Protein AF-A0A962WAM3-F1 (afdb_monomer)

Structure (mmCIF, N/CA/C/O backbone):
data_AF-A0A962WAM3-F1
#
_entry.id   AF-A0A962WAM3-F1
#
loop_
_atom_site.group_PDB
_atom_site.id
_atom_site.type_symbol
_atom_site.label_atom_id
_atom_site.label_alt_id
_atom_site.label_comp_id
_atom_site.label_asym_id
_atom_site.label_entity_id
_atom_site.label_seq_id
_atom_site.pdbx_PDB_ins_code
_atom_site.Cartn_x
_atom_site.Cartn_y
_atom_site.Cartn_z
_atom_site.occupancy
_atom_site.B_iso_or_equiv
_atom_site.auth_seq_id
_atom_site.auth_comp_id
_atom_site.auth_asym_id
_atom_site.auth_atom_id
_atom_site.pdbx_PDB_model_num
ATOM 1 N N . PHE A 1 1 ? 1.724 13.021 -13.521 1.00 67.00 1 PHE A N 1
ATOM 2 C CA . PHE A 1 1 ? 0.296 13.198 -13.187 1.00 67.00 1 PHE A CA 1
ATOM 3 C C . PHE A 1 1 ? -0.233 12.104 -12.261 1.00 67.00 1 PHE A C 1
ATOM 5 O O . PHE A 1 1 ? -0.722 12.471 -11.207 1.00 67.00 1 PHE A O 1
ATOM 12 N N . GLY A 1 2 ? -0.059 10.804 -12.550 1.00 81.12 2 GLY A N 1
ATOM 13 C CA . GLY A 1 2 ? -0.557 9.727 -11.665 1.00 81.12 2 GLY A CA 1
ATOM 14 C C . GLY A 1 2 ? -0.013 9.726 -10.223 1.00 81.12 2 GLY A C 1
ATOM 15 O O . GLY A 1 2 ? -0.774 9.581 -9.283 1.00 81.12 2 GLY A O 1
ATOM 16 N N . PHE A 1 3 ? 1.282 9.973 -10.004 1.00 86.56 3 PHE A N 1
ATOM 17 C CA . PHE A 1 3 ? 1.825 10.041 -8.632 1.00 86.56 3 PHE A CA 1
ATOM 18 C C . PHE A 1 3 ? 1.368 11.280 -7.849 1.00 86.56 3 PHE A C 1
ATOM 20 O O . PHE A 1 3 ? 1.252 11.241 -6.630 1.00 86.56 3 PHE A O 1
ATOM 27 N N . ILE A 1 4 ? 1.041 12.370 -8.549 1.00 87.50 4 ILE A N 1
ATOM 28 C CA . ILE A 1 4 ? 0.558 13.605 -7.922 1.00 87.50 4 ILE A CA 1
ATOM 29 C C . ILE A 1 4 ? -0.856 13.398 -7.364 1.00 87.50 4 ILE A C 1
ATOM 31 O O . ILE A 1 4 ? -1.176 13.938 -6.311 1.00 87.50 4 ILE A O 1
ATOM 35 N N . THR A 1 5 ? -1.694 12.572 -8.002 1.00 90.00 5 THR A N 1
ATOM 36 C CA . THR A 1 5 ? -3.039 12.289 -7.477 1.00 90.00 5 THR A CA 1
ATOM 37 C C . THR A 1 5 ? -3.008 11.479 -6.180 1.00 90.00 5 THR A C 1
ATOM 39 O O . THR A 1 5 ? -3.936 11.594 -5.389 1.00 90.00 5 THR A O 1
ATOM 42 N N . MET A 1 6 ? -1.938 10.720 -5.907 1.00 89.88 6 MET A N 1
ATOM 43 C CA . MET A 1 6 ? -1.764 10.023 -4.623 1.00 89.88 6 MET A CA 1
ATOM 44 C C . MET A 1 6 ? -1.571 10.991 -3.445 1.00 89.88 6 MET A C 1
ATOM 46 O O . MET A 1 6 ? -1.990 10.686 -2.335 1.00 89.88 6 MET A O 1
ATOM 50 N N . VAL A 1 7 ? -1.012 12.186 -3.678 1.00 87.81 7 VAL A N 1
ATOM 51 C CA . VAL A 1 7 ? -0.796 13.214 -2.636 1.00 87.81 7 VAL A CA 1
ATOM 52 C C . VAL A 1 7 ? -2.120 13.744 -2.063 1.00 87.81 7 VAL A C 1
ATOM 54 O O . VAL A 1 7 ? -2.166 14.166 -0.906 1.00 87.81 7 VAL A O 1
ATOM 57 N N . LEU A 1 8 ? -3.203 13.687 -2.848 1.00 88.81 8 LEU A N 1
ATOM 58 C CA . LEU A 1 8 ? -4.548 14.106 -2.435 1.00 88.81 8 LEU A CA 1
ATOM 59 C C . LEU A 1 8 ? -5.188 13.146 -1.419 1.00 88.81 8 LEU A C 1
ATOM 61 O O . LEU A 1 8 ? -6.140 13.528 -0.743 1.00 88.81 8 LEU A O 1
ATOM 65 N N . ILE A 1 9 ? -4.682 11.917 -1.299 1.00 90.44 9 ILE A N 1
ATOM 66 C CA . ILE A 1 9 ? -5.208 10.919 -0.366 1.00 90.44 9 ILE A CA 1
ATOM 67 C C . ILE A 1 9 ? -4.799 11.325 1.066 1.00 90.44 9 ILE A C 1
ATOM 69 O O . ILE A 1 9 ? -3.621 11.607 1.311 1.00 90.44 9 ILE A O 1
ATOM 73 N N . PRO A 1 10 ? -5.731 11.373 2.041 1.00 87.38 10 PRO A N 1
ATOM 74 C CA . PRO A 1 10 ? -5.457 11.815 3.411 1.00 87.38 10 PRO A CA 1
ATOM 75 C C . PRO A 1 10 ? -4.777 10.725 4.265 1.00 87.38 10 PRO A C 1
ATOM 77 O O . PRO A 1 10 ? -5.133 10.525 5.419 1.00 87.38 10 PRO A O 1
ATOM 80 N N . ILE A 1 11 ? -3.793 10.013 3.706 1.00 90.88 11 ILE A N 1
ATOM 81 C CA . ILE A 1 11 ? -2.991 8.998 4.403 1.00 90.88 11 ILE A CA 1
ATOM 82 C C . ILE A 1 11 ? -1.526 9.415 4.295 1.00 90.88 11 ILE A C 1
ATOM 84 O O . ILE A 1 11 ? -0.995 9.539 3.190 1.00 90.88 11 ILE A O 1
ATOM 88 N N . GLN A 1 12 ? -0.875 9.639 5.439 1.00 89.19 12 GLN A N 1
ATOM 89 C CA . GLN A 1 12 ? 0.460 10.244 5.498 1.00 89.19 12 GLN A CA 1
ATOM 90 C C . GLN A 1 12 ? 1.506 9.439 4.718 1.00 89.19 12 GLN A C 1
ATOM 92 O O . GLN A 1 12 ? 2.194 9.996 3.869 1.00 89.19 12 GLN A O 1
ATOM 97 N N . VAL A 1 13 ? 1.541 8.118 4.911 1.00 90.25 13 VAL A N 1
ATOM 98 C CA . VAL A 1 13 ? 2.484 7.229 4.213 1.00 90.25 13 VAL A CA 1
ATOM 99 C C . VAL A 1 13 ? 2.321 7.312 2.689 1.00 90.25 13 VAL A C 1
ATOM 101 O O . VAL A 1 13 ? 3.301 7.451 1.962 1.00 90.25 13 VAL A O 1
ATOM 104 N N . ILE A 1 14 ? 1.080 7.293 2.189 1.00 91.00 14 ILE A N 1
ATOM 105 C CA . ILE A 1 14 ? 0.794 7.367 0.746 1.00 91.00 14 ILE A CA 1
ATOM 106 C C . ILE A 1 14 ? 1.198 8.730 0.181 1.00 91.00 14 ILE A C 1
ATOM 108 O O . ILE A 1 14 ? 1.753 8.809 -0.918 1.00 91.00 14 ILE A O 1
ATOM 112 N N . ARG A 1 15 ? 0.953 9.804 0.934 1.00 89.81 15 ARG A N 1
ATOM 113 C CA . ARG A 1 15 ? 1.358 11.155 0.551 1.00 89.81 15 ARG A CA 1
ATOM 114 C C . ARG A 1 15 ? 2.876 11.259 0.422 1.00 89.81 15 ARG A C 1
ATOM 116 O O . ARG A 1 15 ? 3.352 11.743 -0.604 1.00 89.81 15 ARG A O 1
ATOM 123 N N . ASP A 1 16 ? 3.613 10.766 1.412 1.00 92.25 16 ASP A N 1
ATOM 124 C CA . ASP A 1 16 ? 5.078 10.818 1.434 1.00 92.25 16 ASP A CA 1
ATOM 125 C C . ASP A 1 16 ? 5.680 10.006 0.276 1.00 92.25 16 ASP A C 1
ATOM 127 O O . ASP A 1 16 ? 6.543 10.502 -0.458 1.00 92.25 16 ASP A O 1
ATOM 131 N N . MET A 1 17 ? 5.151 8.802 0.018 1.00 93.69 17 MET A N 1
ATOM 132 C CA . MET A 1 17 ? 5.527 8.000 -1.153 1.00 93.69 17 MET A CA 1
ATOM 133 C C . MET A 1 17 ? 5.192 8.710 -2.474 1.00 93.69 17 MET A C 1
ATOM 135 O O . MET A 1 17 ? 6.003 8.707 -3.404 1.00 93.69 17 MET A O 1
ATOM 139 N N . GLY A 1 18 ? 4.023 9.354 -2.563 1.00 91.69 18 GLY A N 1
ATOM 140 C CA . GLY A 1 18 ? 3.589 10.110 -3.739 1.00 91.69 18 GLY A CA 1
ATOM 141 C C . GLY A 1 18 ? 4.501 11.299 -4.056 1.00 91.69 18 GLY A C 1
ATOM 142 O O . GLY A 1 18 ? 4.833 11.533 -5.225 1.00 91.69 18 GLY A O 1
ATOM 143 N N . VAL A 1 19 ? 4.967 12.015 -3.027 1.00 92.56 19 VAL A N 1
ATOM 144 C CA . VAL A 1 19 ? 5.946 13.106 -3.167 1.00 92.56 19 VAL A CA 1
ATOM 145 C C . VAL A 1 19 ? 7.286 12.562 -3.660 1.00 92.56 19 VAL A C 1
ATOM 147 O O . VAL A 1 19 ? 7.797 13.046 -4.673 1.00 92.56 19 VAL A O 1
ATOM 150 N N . ALA A 1 20 ? 7.826 11.524 -3.014 1.00 93.88 20 ALA A N 1
ATOM 151 C CA . ALA A 1 20 ? 9.105 10.925 -3.399 1.00 93.88 20 ALA A CA 1
ATOM 152 C C . ALA A 1 20 ? 9.096 10.418 -4.854 1.00 93.88 20 ALA A C 1
ATOM 154 O O . ALA A 1 20 ? 10.001 10.729 -5.634 1.00 93.88 20 ALA A O 1
ATOM 155 N N . ALA A 1 21 ? 8.039 9.704 -5.253 1.00 93.44 21 ALA A N 1
ATOM 156 C CA . ALA A 1 21 ? 7.876 9.214 -6.619 1.00 93.44 21 ALA A CA 1
ATOM 157 C C . ALA A 1 21 ? 7.764 10.362 -7.637 1.00 93.44 21 ALA A C 1
ATOM 159 O O . ALA A 1 21 ? 8.380 10.311 -8.703 1.00 93.44 21 ALA A O 1
ATOM 160 N N . SER A 1 22 ? 7.023 11.425 -7.307 1.00 93.12 22 SER A N 1
ATOM 161 C CA . SER A 1 22 ? 6.868 12.592 -8.186 1.00 93.12 22 SER A CA 1
ATOM 162 C C . SER A 1 22 ? 8.192 13.327 -8.407 1.00 93.12 22 SER A C 1
ATOM 164 O O . SER A 1 22 ? 8.509 13.683 -9.545 1.00 93.12 22 SER A O 1
ATOM 166 N N . VAL A 1 23 ? 8.995 13.497 -7.351 1.00 94.44 23 VAL A N 1
ATOM 167 C CA . VAL A 1 23 ? 10.348 14.066 -7.451 1.00 94.44 23 VAL A CA 1
ATOM 168 C C . VAL A 1 23 ? 11.249 13.163 -8.293 1.00 94.44 23 VAL A C 1
ATOM 170 O O . VAL A 1 23 ? 11.914 13.653 -9.204 1.00 94.44 23 VAL A O 1
ATOM 173 N N . GLY A 1 24 ? 11.224 11.847 -8.063 1.00 93.94 24 GLY A N 1
ATOM 174 C CA . GLY A 1 24 ? 11.998 10.887 -8.853 1.00 93.94 24 GLY A CA 1
ATOM 175 C C . GLY A 1 24 ? 11.679 10.962 -10.349 1.00 93.94 24 GLY A C 1
ATOM 176 O O . GLY A 1 24 ? 12.587 11.039 -11.177 1.00 93.94 24 GLY A O 1
ATOM 177 N N . VAL A 1 25 ? 10.393 11.032 -10.708 1.00 93.69 25 V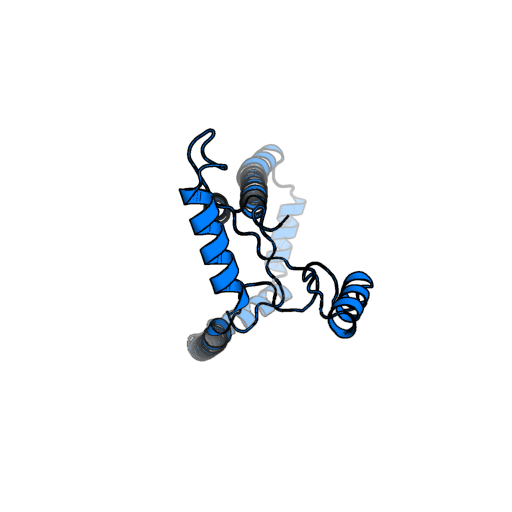AL A N 1
ATOM 178 C CA . VAL A 1 25 ? 9.966 11.204 -12.106 1.00 93.69 25 VAL A CA 1
ATOM 179 C C . VAL A 1 25 ? 10.432 12.547 -12.674 1.00 93.69 25 VAL A C 1
ATOM 181 O O . VAL A 1 25 ? 10.917 12.579 -13.803 1.00 93.69 25 VAL A O 1
ATOM 184 N N . ALA A 1 26 ? 10.341 13.644 -11.915 1.00 93.25 26 ALA A N 1
ATOM 185 C CA . ALA A 1 26 ? 10.834 14.949 -12.361 1.00 93.25 26 ALA A CA 1
ATOM 186 C C . ALA A 1 26 ? 12.347 14.927 -12.642 1.00 93.25 26 ALA A C 1
ATOM 188 O O . ALA A 1 26 ? 12.791 15.443 -13.669 1.00 93.25 26 ALA A O 1
ATOM 189 N N . VAL A 1 27 ? 13.125 14.264 -11.780 1.00 95.19 27 VAL A N 1
ATOM 190 C CA . VAL A 1 27 ? 14.568 14.067 -11.978 1.00 95.19 27 VAL A CA 1
ATOM 191 C C . VAL A 1 27 ? 14.837 13.228 -13.225 1.00 95.19 27 VAL A C 1
ATOM 193 O O . VAL A 1 27 ? 15.665 13.630 -14.034 1.00 95.19 27 VAL A O 1
ATOM 196 N N . ILE A 1 28 ? 14.124 12.115 -13.433 1.00 94.56 28 ILE A N 1
ATOM 197 C CA . ILE A 1 28 ? 14.279 11.268 -14.631 1.00 94.56 28 ILE A CA 1
ATOM 198 C C . ILE A 1 28 ? 13.946 12.043 -15.908 1.00 94.56 28 ILE A C 1
ATOM 200 O O . ILE A 1 28 ? 14.636 11.895 -16.915 1.00 94.56 28 ILE A O 1
ATOM 204 N N . ILE A 1 29 ? 12.902 12.873 -15.889 1.00 93.44 29 ILE A N 1
ATOM 205 C CA . ILE A 1 29 ? 12.560 13.726 -17.031 1.00 93.44 29 ILE A CA 1
ATOM 206 C C . ILE A 1 29 ? 13.705 14.704 -17.292 1.00 93.44 29 ILE A C 1
ATOM 208 O O . ILE A 1 29 ? 14.174 14.798 -18.422 1.00 93.44 29 ILE A O 1
ATOM 212 N N . LEU A 1 30 ? 14.211 15.388 -16.267 1.00 95.50 30 LEU A N 1
ATOM 213 C CA . LEU A 1 30 ? 15.315 16.329 -16.434 1.00 95.50 30 LEU A CA 1
ATOM 214 C C . LEU A 1 30 ? 16.582 15.638 -16.965 1.00 95.50 30 LEU A C 1
ATOM 216 O O . LEU A 1 30 ? 17.215 16.133 -17.898 1.00 95.50 30 LEU A O 1
ATOM 220 N N . THR A 1 31 ? 16.949 14.482 -16.415 1.00 95.56 31 THR A N 1
ATOM 221 C CA . THR A 1 31 ? 18.178 13.783 -16.804 1.00 95.56 31 THR A CA 1
ATOM 222 C C . THR A 1 31 ? 18.059 13.141 -18.183 1.00 95.56 31 THR A C 1
ATOM 224 O O . THR A 1 31 ? 18.941 13.320 -19.022 1.00 95.56 31 THR A O 1
ATOM 227 N N . ASN A 1 32 ? 16.964 12.441 -18.469 1.00 94.88 32 ASN A N 1
ATOM 228 C CA . ASN A 1 32 ? 16.848 11.702 -19.722 1.00 94.88 32 ASN A CA 1
ATOM 229 C C . ASN A 1 32 ? 16.351 12.558 -20.888 1.00 94.88 32 ASN A C 1
ATOM 231 O O . ASN A 1 32 ? 16.761 12.317 -22.022 1.00 94.88 32 ASN A O 1
ATOM 235 N N . LEU A 1 33 ? 15.480 13.540 -20.636 1.00 92.12 33 LEU A N 1
ATOM 236 C CA . LEU A 1 33 ? 14.907 14.375 -21.694 1.00 92.12 33 LEU A CA 1
ATOM 237 C C . LEU A 1 33 ? 15.749 15.620 -21.982 1.00 92.12 33 LEU A C 1
ATOM 239 O O . LEU A 1 33 ? 15.795 16.050 -23.129 1.00 92.12 33 LEU A O 1
ATOM 243 N N . VAL A 1 34 ? 16.406 16.204 -20.974 1.00 92.75 34 VAL A N 1
ATOM 244 C CA . VAL A 1 34 ? 17.168 17.454 -21.149 1.00 92.75 34 VAL A CA 1
ATOM 245 C C . VAL A 1 34 ? 18.666 17.191 -21.107 1.00 92.75 34 VAL A C 1
ATOM 247 O O . VAL A 1 34 ? 19.367 17.492 -22.073 1.00 92.75 34 VAL A O 1
ATOM 250 N N . LEU A 1 35 ? 19.168 16.596 -20.022 1.00 92.75 35 LEU A N 1
ATOM 251 C CA . LEU A 1 35 ? 20.608 16.432 -19.836 1.00 92.75 35 LEU A CA 1
ATOM 252 C C . LEU A 1 35 ? 21.213 15.500 -20.892 1.00 92.75 35 LEU A C 1
ATOM 254 O O . LEU A 1 35 ? 22.187 15.890 -21.524 1.00 92.75 35 LEU A O 1
ATOM 258 N N . LEU A 1 36 ? 20.639 14.314 -21.133 1.00 92.12 36 LEU A N 1
ATOM 259 C CA . LEU A 1 36 ? 21.173 13.362 -22.118 1.00 92.12 36 LEU A CA 1
ATOM 260 C C . LEU A 1 36 ? 21.269 13.953 -23.542 1.00 92.12 36 LEU A C 1
ATOM 262 O O . LEU A 1 36 ? 22.354 13.863 -24.123 1.00 92.12 36 LEU A O 1
ATOM 266 N N . PRO A 1 37 ? 20.226 14.582 -24.129 1.00 88.44 37 PRO A N 1
ATOM 267 C CA . PRO A 1 37 ? 20.334 15.175 -25.465 1.00 88.44 37 PRO A CA 1
ATOM 268 C C . PRO A 1 37 ? 21.322 16.337 -25.539 1.00 88.44 37 PRO A C 1
ATOM 270 O O . PRO A 1 37 ? 22.073 16.427 -26.510 1.00 88.44 37 PRO A O 1
ATOM 273 N N . VAL A 1 38 ? 21.372 17.190 -24.511 1.00 91.38 38 VAL A N 1
ATOM 274 C CA . VAL A 1 38 ? 22.343 18.292 -24.440 1.00 91.38 38 VAL A CA 1
ATOM 275 C C . VAL A 1 38 ? 23.763 17.735 -24.377 1.00 91.38 38 VAL A C 1
ATOM 277 O O . VAL A 1 38 ? 24.618 18.131 -25.165 1.00 91.38 38 VAL A O 1
ATOM 280 N N . LEU A 1 39 ? 24.011 16.752 -23.514 1.00 89.56 39 LEU A N 1
ATOM 281 C CA . LEU A 1 39 ? 25.316 16.106 -23.384 1.00 89.56 39 LEU A CA 1
ATOM 282 C C . LEU A 1 39 ? 25.745 15.443 -24.703 1.00 89.56 39 LEU A C 1
ATOM 284 O O . LEU A 1 39 ? 26.896 15.583 -25.119 1.00 89.56 39 LEU A O 1
ATOM 288 N N . MET A 1 40 ? 24.810 14.791 -25.406 1.00 87.62 40 MET A N 1
ATOM 289 C CA . MET A 1 40 ? 25.054 14.252 -26.749 1.00 87.62 40 MET A CA 1
ATOM 290 C C . MET A 1 40 ? 25.313 15.344 -27.796 1.00 87.62 40 MET A C 1
ATOM 292 O O . MET A 1 40 ? 26.104 15.114 -28.709 1.00 87.62 40 MET A O 1
ATOM 296 N N . SER A 1 41 ? 24.713 16.530 -27.659 1.00 88.44 41 SER A N 1
ATOM 297 C CA . SER A 1 41 ? 24.989 17.679 -28.530 1.00 88.44 41 SER A CA 1
ATOM 298 C C . SER A 1 41 ? 26.401 18.244 -28.339 1.00 88.44 41 SER A C 1
ATOM 300 O O . SER A 1 41 ? 26.980 18.727 -29.308 1.00 88.44 41 SER A O 1
ATOM 302 N N . TYR A 1 42 ? 26.963 18.187 -27.126 1.00 88.25 42 TYR A N 1
ATOM 303 C CA . TYR A 1 42 ? 28.317 18.688 -26.839 1.00 88.25 42 TYR A CA 1
ATOM 304 C C . TYR A 1 42 ? 29.419 17.667 -27.140 1.00 88.25 42 TYR A C 1
ATOM 306 O O . TYR A 1 42 ? 30.446 18.019 -27.713 1.00 88.25 42 TYR A O 1
ATOM 314 N N . ILE A 1 43 ? 29.225 16.404 -26.751 1.00 85.25 43 ILE A N 1
ATOM 315 C CA . ILE A 1 43 ? 30.234 15.344 -26.927 1.00 85.25 43 ILE A CA 1
ATOM 316 C C . ILE A 1 43 ? 30.215 14.800 -28.366 1.00 85.25 43 ILE A C 1
ATOM 318 O O . ILE A 1 43 ? 31.221 14.285 -28.859 1.00 85.25 43 ILE A O 1
ATOM 322 N N . GLY A 1 44 ? 29.085 14.944 -29.064 1.00 73.50 44 GLY A N 1
ATOM 323 C CA . GLY A 1 44 ? 28.882 14.400 -30.398 1.00 73.50 44 GLY A CA 1
ATOM 324 C C . GLY A 1 44 ? 28.800 12.869 -30.410 1.00 73.50 44 GLY A C 1
ATOM 325 O O . GLY A 1 44 ? 29.108 12.165 -29.446 1.00 73.50 44 GLY A O 1
ATOM 326 N N . LEU A 1 45 ? 28.359 12.316 -31.538 1.00 74.06 45 LEU A N 1
ATOM 327 C CA . LEU A 1 45 ? 28.278 10.868 -31.729 1.00 74.06 45 LEU A CA 1
ATOM 328 C C . LEU A 1 45 ? 29.640 10.324 -32.171 1.00 74.06 45 LEU A C 1
ATOM 330 O O . LEU A 1 45 ? 30.141 10.677 -33.238 1.00 74.06 45 LEU A O 1
ATOM 334 N N . SER A 1 46 ? 30.229 9.412 -31.390 1.00 76.31 46 SER A N 1
ATOM 335 C CA . SER A 1 46 ? 31.464 8.747 -31.821 1.00 76.31 46 SER A CA 1
ATOM 336 C C . SER A 1 46 ? 31.233 7.949 -33.115 1.00 76.31 46 SER A C 1
ATOM 338 O O . SER A 1 46 ? 30.224 7.253 -33.266 1.00 76.31 46 SER A O 1
ATOM 340 N N . GLN A 1 47 ? 32.204 7.973 -34.034 1.00 73.25 47 GLN A N 1
ATOM 341 C CA . GLN A 1 47 ? 32.168 7.192 -35.284 1.00 73.25 47 GLN A CA 1
ATOM 342 C C . GLN A 1 47 ? 31.944 5.689 -35.033 1.00 73.25 47 GLN A C 1
ATOM 344 O O . GLN A 1 47 ? 31.292 5.018 -35.831 1.00 73.25 47 GLN A O 1
ATOM 349 N N . ARG A 1 48 ? 32.414 5.171 -33.885 1.00 74.44 48 ARG A N 1
ATOM 350 C CA . ARG A 1 48 ? 32.193 3.787 -33.423 1.00 74.44 48 ARG A CA 1
ATOM 351 C C . ARG A 1 48 ? 30.727 3.506 -33.076 1.00 74.44 48 ARG A C 1
ATOM 353 O O . ARG A 1 48 ? 30.243 2.405 -33.320 1.00 74.44 48 ARG A O 1
ATOM 360 N N . ALA A 1 49 ? 30.007 4.479 -32.516 1.00 73.00 49 ALA A N 1
ATOM 361 C CA . ALA A 1 49 ? 28.578 4.347 -32.233 1.00 73.00 49 ALA A CA 1
ATOM 362 C C . ALA A 1 49 ? 27.754 4.338 -33.530 1.00 73.00 49 ALA A C 1
ATOM 364 O O . ALA A 1 49 ? 26.865 3.504 -33.687 1.00 73.00 49 ALA A O 1
ATOM 365 N N . VAL A 1 50 ? 28.108 5.197 -34.493 1.00 77.25 50 VAL A N 1
ATOM 366 C CA . VAL A 1 50 ? 27.452 5.265 -35.811 1.00 77.25 50 VAL A CA 1
ATOM 367 C C . VAL A 1 50 ? 27.692 3.992 -36.625 1.00 77.25 50 VAL A C 1
ATOM 369 O O . VAL A 1 50 ? 26.752 3.447 -37.199 1.00 77.25 50 VAL A O 1
ATOM 372 N N . THR A 1 51 ? 28.922 3.471 -36.647 1.00 77.94 51 THR A N 1
ATOM 373 C CA . THR A 1 51 ? 29.225 2.192 -37.317 1.00 77.94 51 THR A CA 1
ATOM 374 C C . THR A 1 51 ? 28.531 1.017 -36.639 1.00 77.94 51 THR A C 1
ATOM 376 O O . THR A 1 51 ? 27.921 0.221 -37.341 1.00 77.94 51 THR A O 1
ATOM 379 N N . ARG A 1 52 ? 28.490 0.942 -35.300 1.00 77.69 52 ARG A N 1
ATOM 380 C CA . ARG A 1 52 ? 27.712 -0.092 -34.585 1.00 77.69 52 ARG A CA 1
ATOM 381 C C . ARG A 1 52 ? 26.209 -0.012 -34.860 1.00 77.69 52 ARG A C 1
ATOM 383 O O . ARG A 1 52 ? 25.565 -1.052 -34.971 1.00 77.69 52 ARG A O 1
ATOM 390 N N . LEU A 1 53 ? 25.641 1.189 -34.970 1.00 75.00 53 LEU A N 1
ATOM 391 C CA . LEU A 1 53 ? 24.237 1.382 -35.347 1.00 75.00 53 LEU A CA 1
ATOM 392 C C . LEU A 1 53 ? 23.984 0.928 -36.787 1.00 75.00 53 LEU A C 1
ATOM 394 O O . LEU A 1 53 ? 23.075 0.131 -37.006 1.00 75.00 53 LEU A O 1
ATOM 398 N N . ARG A 1 54 ? 24.830 1.340 -37.742 1.00 76.00 54 ARG A N 1
ATOM 399 C CA . ARG A 1 54 ? 24.764 0.887 -39.144 1.00 76.00 54 ARG A CA 1
ATOM 400 C C . ARG A 1 54 ? 24.937 -0.625 -39.264 1.00 76.00 54 ARG A C 1
ATOM 402 O O . ARG A 1 54 ? 24.186 -1.260 -39.992 1.00 76.00 54 ARG A O 1
ATOM 409 N N . GLU A 1 55 ? 25.861 -1.216 -38.511 1.00 75.06 55 GLU A N 1
ATOM 410 C CA . GLU A 1 55 ? 26.054 -2.664 -38.450 1.00 75.06 55 GLU A CA 1
ATOM 411 C C . GLU A 1 55 ? 24.859 -3.378 -37.826 1.00 75.06 55 GLU A C 1
ATOM 413 O O . GLU A 1 55 ? 24.497 -4.433 -38.318 1.00 75.06 55 GLU A O 1
ATOM 418 N N . ARG A 1 56 ? 24.212 -2.843 -36.783 1.00 70.19 56 ARG A N 1
ATOM 419 C CA . ARG A 1 56 ? 22.969 -3.424 -36.236 1.00 70.19 56 ARG A CA 1
ATOM 420 C C . ARG A 1 56 ? 21.807 -3.322 -37.224 1.00 70.19 56 ARG A C 1
ATOM 422 O O . ARG A 1 56 ? 21.000 -4.243 -37.313 1.00 70.19 56 ARG A O 1
ATOM 429 N N . GLN A 1 57 ? 21.742 -2.228 -37.976 1.00 67.56 57 GLN A N 1
ATOM 430 C CA . GLN A 1 57 ? 20.740 -2.001 -39.015 1.00 67.56 57 GLN A CA 1
ATOM 431 C C . GLN A 1 57 ? 20.968 -2.931 -40.223 1.00 67.56 57 GLN A C 1
ATOM 433 O O . GLN A 1 57 ? 20.007 -3.473 -40.769 1.00 67.56 57 GLN A O 1
ATOM 438 N N . ALA A 1 58 ? 22.233 -3.183 -40.584 1.00 68.00 58 ALA A N 1
ATOM 439 C CA . ALA A 1 58 ? 22.648 -4.100 -41.648 1.00 68.00 58 ALA A CA 1
ATOM 440 C C . ALA A 1 58 ? 22.577 -5.583 -41.227 1.00 68.00 58 ALA A C 1
ATOM 442 O O . ALA A 1 58 ? 22.072 -6.412 -41.977 1.00 68.00 58 ALA A O 1
ATOM 443 N N . ARG A 1 59 ? 22.990 -5.924 -39.998 1.00 62.44 59 ARG A N 1
ATOM 444 C CA . ARG A 1 59 ? 22.871 -7.256 -39.367 1.00 62.44 59 ARG A CA 1
ATOM 445 C C . ARG A 1 59 ? 21.466 -7.519 -38.818 1.00 62.44 59 ARG A C 1
ATOM 447 O O . ARG A 1 59 ? 21.307 -8.321 -37.901 1.00 62.44 59 ARG A O 1
ATOM 454 N N . GLY A 1 60 ? 20.440 -6.864 -39.361 1.00 55.88 60 GLY A N 1
ATOM 455 C CA . GLY A 1 60 ? 19.037 -6.992 -38.962 1.00 55.88 60 GLY A CA 1
ATOM 456 C C . GLY A 1 60 ? 18.418 -8.369 -39.246 1.00 55.88 60 GLY A C 1
ATOM 457 O O . GLY A 1 60 ? 17.334 -8.430 -39.812 1.00 55.88 60 GLY A O 1
ATOM 458 N N . GLY A 1 61 ? 19.088 -9.467 -38.895 1.00 58.66 61 GLY A N 1
ATOM 459 C CA . GLY A 1 61 ? 18.612 -10.841 -39.040 1.00 58.66 61 GLY A CA 1
ATOM 460 C C . GLY A 1 61 ? 17.772 -11.283 -37.844 1.00 58.66 61 GLY A C 1
ATOM 461 O O . GLY A 1 61 ? 16.594 -11.578 -38.009 1.00 58.66 61 GLY A O 1
ATOM 462 N N . SER A 1 62 ? 18.328 -11.246 -36.630 1.00 59.53 62 SER A N 1
ATOM 463 C CA . SER A 1 62 ? 17.688 -11.822 -35.435 1.00 59.53 62 SER A CA 1
ATOM 464 C C . SER A 1 62 ? 16.597 -10.932 -34.828 1.00 59.53 62 SER A C 1
ATOM 466 O O . SER A 1 62 ? 15.462 -11.372 -34.656 1.00 59.53 62 SER A O 1
ATOM 468 N N . ALA A 1 63 ? 16.880 -9.649 -34.580 1.00 63.53 63 ALA A N 1
ATOM 469 C CA . ALA A 1 63 ? 15.870 -8.723 -34.055 1.00 63.53 63 ALA A CA 1
ATOM 470 C C . ALA A 1 63 ? 14.707 -8.535 -35.046 1.00 63.53 63 ALA A C 1
ATOM 472 O O . ALA A 1 63 ? 13.548 -8.507 -34.651 1.00 63.53 63 ALA A O 1
ATOM 473 N N . LYS A 1 64 ? 14.990 -8.468 -36.352 1.00 67.94 64 LYS A N 1
ATOM 474 C CA . LYS A 1 64 ? 13.969 -8.269 -37.392 1.00 67.94 64 LYS A CA 1
ATOM 475 C C . LYS A 1 64 ? 13.063 -9.489 -37.564 1.00 67.94 64 LYS A C 1
ATOM 477 O O . LYS A 1 64 ? 11.903 -9.315 -37.907 1.00 67.94 64 LYS A O 1
ATOM 482 N N . GLN A 1 65 ? 13.561 -10.704 -37.325 1.00 69.62 65 GLN A N 1
ATOM 483 C CA . GLN A 1 65 ? 12.731 -11.913 -37.288 1.00 69.62 65 GLN A CA 1
ATOM 484 C C . GLN A 1 65 ? 11.781 -11.904 -36.090 1.00 69.62 65 GLN A C 1
ATOM 486 O O . GLN A 1 65 ? 10.594 -12.152 -36.277 1.00 69.62 65 GLN A O 1
ATOM 491 N N . LEU A 1 66 ? 12.266 -11.533 -34.902 1.00 74.88 66 LEU A N 1
ATOM 492 C CA . LEU A 1 66 ? 11.423 -11.398 -33.710 1.00 74.88 66 LEU A CA 1
ATOM 493 C C . LEU A 1 66 ? 10.366 -10.298 -33.888 1.00 74.88 66 LEU A C 1
ATOM 495 O O . LEU A 1 66 ? 9.194 -10.521 -33.611 1.00 74.88 66 LEU A O 1
ATOM 499 N N . TRP A 1 67 ? 10.753 -9.144 -34.440 1.00 73.69 67 TRP A N 1
ATOM 500 C CA . TRP A 1 67 ? 9.830 -8.052 -34.766 1.00 73.69 67 TRP A CA 1
ATOM 501 C C . TRP A 1 67 ? 8.818 -8.430 -35.852 1.00 73.69 67 TRP A C 1
ATOM 503 O O . TRP A 1 67 ? 7.664 -8.026 -35.766 1.00 73.69 67 TRP A O 1
ATOM 513 N N . AR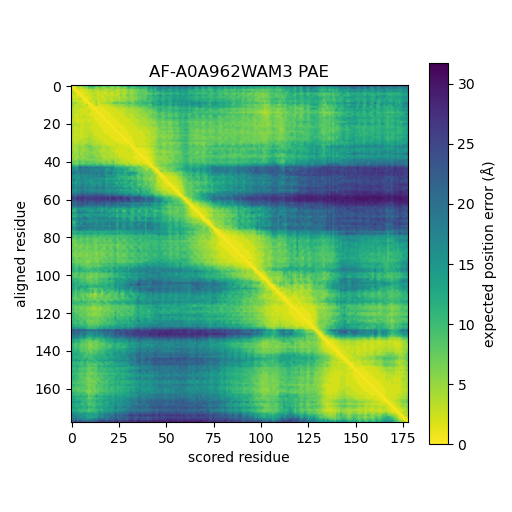G A 1 68 ? 9.208 -9.233 -36.851 1.00 74.19 68 ARG A N 1
ATOM 514 C CA . ARG A 1 68 ? 8.271 -9.777 -37.849 1.00 74.19 68 ARG A CA 1
ATOM 515 C C . ARG A 1 68 ? 7.307 -10.790 -37.231 1.00 74.19 68 ARG A C 1
ATOM 517 O O . ARG A 1 68 ? 6.119 -10.742 -37.536 1.00 74.19 68 ARG A O 1
ATOM 524 N N . ALA A 1 69 ? 7.787 -11.656 -36.341 1.00 73.94 69 ALA A N 1
ATOM 525 C CA . ALA A 1 69 ? 6.942 -12.593 -35.605 1.00 73.94 69 ALA A CA 1
ATOM 526 C C . ALA A 1 69 ? 5.942 -11.853 -34.697 1.00 73.94 69 ALA A C 1
ATOM 528 O O . ALA A 1 69 ? 4.761 -12.181 -34.693 1.00 73.94 69 ALA A O 1
ATOM 529 N N . LEU A 1 70 ? 6.377 -10.788 -34.017 1.00 73.81 70 LEU A N 1
ATOM 530 C CA . LEU A 1 70 ? 5.493 -9.884 -33.273 1.00 73.81 70 LEU A CA 1
ATOM 531 C C . LEU A 1 70 ? 4.515 -9.136 -34.189 1.00 73.81 70 LEU A C 1
ATOM 533 O O . LEU A 1 70 ? 3.356 -8.969 -33.828 1.00 73.81 70 LEU A O 1
ATOM 537 N N . SER A 1 71 ? 4.933 -8.730 -35.392 1.00 74.88 71 SER A N 1
ATOM 538 C CA . SER A 1 71 ? 4.033 -8.056 -36.340 1.00 74.88 71 SER A CA 1
ATOM 539 C C . SER A 1 71 ? 2.928 -8.967 -36.876 1.00 74.88 71 SER A C 1
ATOM 541 O O . SER A 1 71 ? 1.850 -8.480 -37.197 1.00 74.88 71 SER A O 1
ATOM 543 N N . TRP A 1 72 ? 3.147 -10.285 -36.903 1.00 71.69 72 TRP A N 1
ATOM 544 C CA . TRP A 1 72 ? 2.098 -11.246 -37.249 1.00 71.69 72 TRP A CA 1
ATOM 545 C C . TRP A 1 72 ? 0.961 -11.261 -36.215 1.00 71.69 72 TRP A C 1
ATOM 547 O O . TRP A 1 72 ? -0.196 -11.453 -36.582 1.00 71.69 72 TRP A O 1
ATOM 557 N N . ALA A 1 73 ? 1.249 -10.950 -34.945 1.00 70.50 73 ALA A N 1
ATOM 558 C CA . ALA A 1 73 ? 0.214 -10.759 -33.927 1.00 70.50 73 ALA A CA 1
ATOM 559 C C . ALA A 1 73 ? -0.650 -9.504 -34.172 1.00 70.50 73 ALA A C 1
ATOM 561 O O . ALA A 1 73 ? -1.792 -9.445 -33.718 1.00 70.50 73 ALA A O 1
ATOM 562 N N . ALA A 1 74 ? -0.131 -8.525 -34.922 1.00 73.25 74 ALA A N 1
ATOM 563 C CA . ALA A 1 74 ? -0.833 -7.299 -35.301 1.00 73.25 74 ALA A CA 1
ATOM 564 C C . ALA A 1 74 ? -1.585 -7.404 -36.647 1.00 73.25 74 ALA A C 1
ATOM 566 O O . ALA A 1 74 ? -2.210 -6.435 -37.073 1.00 73.25 74 ALA A O 1
ATOM 567 N N . ASP A 1 75 ? -1.551 -8.560 -37.318 1.00 79.94 75 ASP A N 1
ATOM 568 C CA . ASP A 1 75 ? -2.298 -8.802 -38.557 1.00 79.94 75 ASP A CA 1
ATOM 569 C C . ASP A 1 75 ? -3.809 -8.953 -38.266 1.00 79.94 75 ASP A C 1
ATOM 571 O O . ASP A 1 75 ? -4.209 -9.528 -37.251 1.00 79.94 75 ASP A O 1
ATOM 575 N N . GLY A 1 76 ? -4.688 -8.468 -39.150 1.00 76.62 76 GLY A N 1
ATOM 576 C CA . GLY A 1 76 ? -6.125 -8.265 -38.891 1.00 76.62 76 GLY A CA 1
ATOM 577 C C . GLY A 1 76 ? -6.938 -9.533 -38.575 1.00 76.62 76 GLY A C 1
ATOM 578 O O . GLY A 1 76 ? -8.066 -9.459 -38.075 1.00 76.62 76 GLY A O 1
ATOM 579 N N . ARG A 1 77 ? -6.390 -10.725 -38.845 1.00 76.75 77 ARG A N 1
ATOM 580 C CA . ARG A 1 77 ? -6.989 -12.005 -38.421 1.00 76.75 77 ARG A CA 1
ATOM 581 C C . ARG A 1 77 ? -6.560 -12.408 -37.009 1.00 76.75 77 ARG A C 1
ATOM 583 O O . ARG A 1 77 ? -7.416 -12.804 -36.225 1.00 76.75 77 ARG A O 1
ATOM 590 N N . VAL A 1 78 ? -5.277 -12.265 -36.679 1.00 83.12 78 VAL A N 1
ATOM 591 C CA . VAL A 1 78 ? -4.721 -12.619 -35.361 1.00 83.12 78 VAL A CA 1
ATOM 592 C C . VAL A 1 78 ? -5.096 -11.570 -34.312 1.00 83.12 78 VAL A C 1
ATOM 594 O O . VAL A 1 78 ? -5.461 -11.926 -33.194 1.00 83.12 78 VAL A O 1
ATOM 597 N N . ALA A 1 79 ? -5.141 -10.293 -34.699 1.00 83.12 79 ALA A N 1
ATOM 598 C CA . ALA A 1 79 ? -5.549 -9.188 -33.838 1.00 83.12 79 ALA A CA 1
ATOM 599 C C . ALA A 1 79 ? -6.957 -9.392 -33.256 1.00 83.12 79 ALA A C 1
ATOM 601 O O . ALA A 1 79 ? -7.175 -9.141 -32.075 1.00 83.12 79 ALA A O 1
ATOM 602 N N . ARG A 1 80 ? -7.907 -9.924 -34.042 1.00 85.94 80 ARG A N 1
ATOM 603 C CA . ARG A 1 80 ? -9.265 -10.224 -33.550 1.00 85.94 80 ARG A CA 1
ATOM 604 C C . ARG A 1 80 ? -9.265 -11.276 -32.442 1.00 85.94 80 ARG A C 1
ATOM 606 O O . ARG A 1 80 ? -9.947 -11.092 -31.440 1.00 85.94 80 ARG A O 1
ATOM 613 N N . VAL A 1 81 ? -8.479 -12.343 -32.598 1.00 88.94 81 VAL A N 1
ATOM 614 C CA . VAL A 1 81 ? -8.340 -13.391 -31.574 1.00 88.94 81 VAL A CA 1
ATOM 615 C C . VAL A 1 81 ? -7.633 -12.840 -30.335 1.00 88.94 81 VAL A C 1
ATOM 617 O O . VAL A 1 81 ? -8.089 -13.072 -29.219 1.00 88.94 81 VAL A O 1
ATOM 620 N N . SER A 1 82 ? -6.568 -12.055 -30.518 1.00 88.06 82 SER A N 1
ATOM 621 C CA . SER A 1 82 ? -5.829 -11.436 -29.412 1.00 88.06 82 SER A CA 1
ATOM 622 C C . SER A 1 82 ? -6.690 -10.460 -28.608 1.00 88.06 82 SER A C 1
ATOM 624 O O . SER A 1 82 ? -6.613 -10.450 -27.382 1.00 88.06 82 SER A O 1
ATOM 626 N N . ILE A 1 83 ? -7.518 -9.649 -29.274 1.00 91.06 83 ILE A N 1
ATOM 627 C CA . ILE A 1 83 ? -8.437 -8.716 -28.609 1.00 91.06 83 ILE A CA 1
ATOM 628 C C . ILE A 1 83 ? -9.532 -9.486 -27.869 1.00 91.06 83 ILE A C 1
ATOM 630 O O . ILE A 1 83 ? -9.842 -9.139 -26.734 1.00 91.06 83 ILE A O 1
ATOM 634 N N . ALA A 1 84 ? -10.083 -10.549 -28.464 1.00 93.88 84 ALA A N 1
ATOM 635 C CA . ALA A 1 84 ? -11.071 -11.391 -27.791 1.00 93.88 84 ALA A CA 1
ATOM 636 C C . ALA A 1 84 ? -10.490 -12.049 -26.527 1.00 93.88 84 ALA A C 1
ATOM 638 O O . ALA A 1 84 ? -11.135 -12.041 -25.482 1.00 93.88 84 ALA A O 1
ATOM 639 N N . LEU A 1 85 ? -9.252 -12.553 -26.595 1.00 94.25 85 LEU A N 1
ATOM 640 C CA . LEU A 1 85 ? -8.555 -13.124 -25.441 1.00 94.25 85 LEU A CA 1
ATOM 641 C C . LEU A 1 85 ? -8.285 -12.067 -24.358 1.00 94.25 85 LEU A C 1
ATOM 643 O O . LEU A 1 85 ? -8.497 -12.330 -23.177 1.00 94.25 85 LEU A O 1
ATOM 647 N N . ALA A 1 86 ? -7.861 -10.862 -24.749 1.00 94.12 86 ALA A N 1
ATOM 648 C CA . ALA A 1 86 ? -7.647 -9.754 -23.820 1.00 94.12 86 ALA A CA 1
ATOM 649 C C . ALA A 1 86 ? -8.957 -9.303 -23.153 1.00 94.12 86 ALA A C 1
ATOM 651 O O . ALA A 1 86 ? -8.979 -9.072 -21.948 1.00 94.12 86 ALA A O 1
ATOM 652 N N . ALA A 1 87 ? -10.055 -9.231 -23.911 1.00 96.31 87 ALA A N 1
ATOM 653 C CA . ALA A 1 87 ? -11.378 -8.907 -23.386 1.00 96.31 87 ALA A CA 1
ATOM 654 C C . ALA A 1 87 ? -11.882 -9.984 -22.415 1.00 96.31 87 ALA A C 1
ATOM 656 O O . ALA A 1 87 ? -12.421 -9.651 -21.363 1.00 96.31 87 ALA A O 1
ATOM 657 N N . LEU A 1 88 ? -11.652 -11.264 -22.727 1.00 96.69 88 LEU A N 1
ATOM 658 C CA . LEU A 1 88 ? -11.961 -12.374 -21.827 1.00 96.69 88 LEU A CA 1
ATOM 659 C C . LEU A 1 88 ? -11.150 -12.272 -20.526 1.00 96.69 88 LEU A C 1
ATOM 661 O O . LEU A 1 88 ? -11.722 -12.352 -19.444 1.00 96.69 88 LEU A O 1
ATOM 665 N N . GLY A 1 89 ? -9.836 -12.049 -20.622 1.00 96.19 89 GLY A N 1
ATOM 666 C CA . GLY A 1 89 ? -8.966 -11.873 -19.456 1.00 96.19 89 GLY A CA 1
ATOM 667 C C . GLY A 1 89 ? -9.367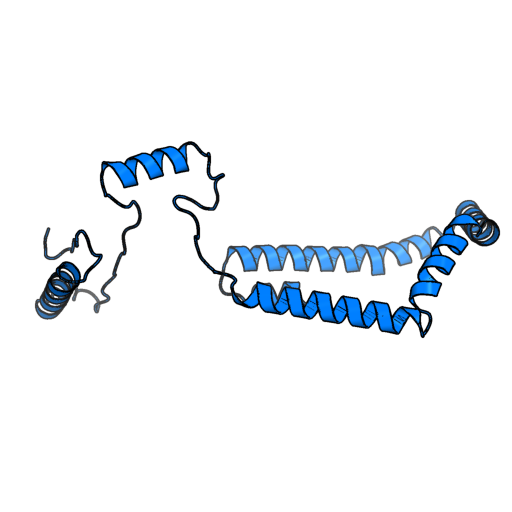 -10.667 -18.604 1.00 96.19 89 GLY A C 1
ATOM 668 O O . GLY A 1 89 ? -9.405 -10.766 -17.380 1.00 96.19 89 GLY A O 1
ATOM 669 N N . PHE A 1 90 ? -9.744 -9.556 -19.243 1.00 95.56 90 PHE A N 1
ATOM 670 C CA . PHE A 1 90 ? -10.271 -8.378 -18.559 1.00 95.56 90 PHE A CA 1
ATOM 671 C C . PHE A 1 90 ? -11.593 -8.676 -17.845 1.00 95.56 90 PHE A C 1
ATOM 673 O O . PHE A 1 90 ? -11.745 -8.307 -16.687 1.00 95.56 90 PHE A O 1
ATOM 680 N N . ALA A 1 91 ? -12.526 -9.381 -18.491 1.00 95.06 91 ALA A N 1
ATOM 681 C CA . ALA A 1 91 ? -13.804 -9.748 -17.886 1.00 95.06 91 ALA A CA 1
ATOM 682 C 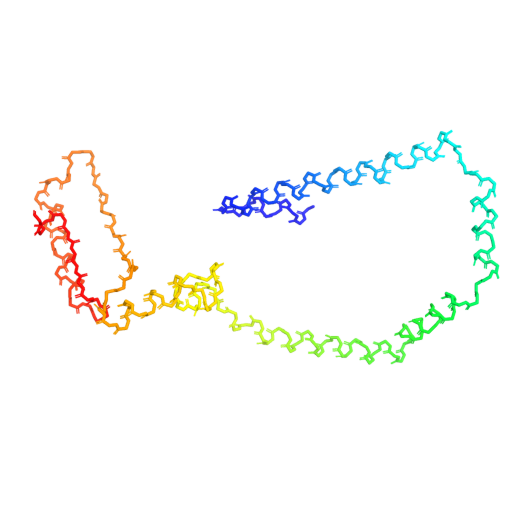C . ALA A 1 91 ? -13.624 -10.685 -16.681 1.00 95.06 91 ALA A C 1
ATOM 684 O O . ALA A 1 91 ? -14.219 -10.452 -15.631 1.00 95.06 91 ALA A O 1
ATOM 685 N N . LEU A 1 92 ? -12.763 -11.701 -16.802 1.00 94.44 92 LEU A N 1
ATOM 686 C CA . LEU A 1 92 ? -12.437 -12.608 -15.698 1.00 94.44 92 LEU A CA 1
ATOM 687 C C . LEU A 1 92 ? -11.776 -11.862 -14.532 1.00 94.44 92 LEU A C 1
ATOM 689 O O . LEU A 1 92 ? -12.171 -12.049 -13.384 1.00 94.44 92 LEU A O 1
ATOM 693 N N . GLY A 1 93 ? -10.815 -10.980 -14.822 1.00 92.12 93 GLY A N 1
ATOM 694 C CA . GLY A 1 93 ? -10.164 -10.152 -13.806 1.00 92.12 93 GLY A CA 1
ATOM 695 C C . GLY A 1 93 ? -11.127 -9.171 -13.136 1.00 92.12 93 GLY A C 1
ATOM 696 O O . GLY A 1 93 ? -11.079 -8.998 -11.922 1.00 92.12 93 GLY A O 1
ATOM 697 N N . TYR A 1 94 ? -12.042 -8.574 -13.902 1.00 93.94 94 TYR A N 1
ATOM 698 C CA . TYR A 1 94 ? -13.057 -7.661 -13.382 1.00 93.94 94 TYR A CA 1
ATOM 699 C C . TYR A 1 94 ? -14.022 -8.372 -12.427 1.00 93.94 94 TYR A C 1
ATOM 701 O O . TYR A 1 94 ? -14.265 -7.875 -11.331 1.00 93.94 94 TYR A O 1
ATOM 709 N N . LEU A 1 95 ? -14.507 -9.561 -12.803 1.00 91.50 95 LEU A N 1
ATOM 710 C CA . LEU A 1 95 ? -15.374 -10.377 -11.948 1.00 91.50 95 LEU A CA 1
ATOM 711 C C . LEU A 1 95 ? -14.655 -10.870 -10.682 1.00 91.50 95 LEU A C 1
ATOM 713 O O . LEU A 1 95 ? -15.266 -10.937 -9.623 1.00 91.50 95 LEU A O 1
ATOM 717 N N . GLY A 1 96 ? -13.358 -11.187 -10.760 1.00 88.12 96 GLY A N 1
ATOM 718 C CA . GLY A 1 96 ? -12.564 -11.530 -9.574 1.00 88.12 96 GLY A CA 1
ATOM 719 C C . GLY A 1 96 ? -12.291 -10.327 -8.661 1.00 88.12 96 GLY A C 1
ATOM 720 O O . GLY A 1 96 ? -12.252 -10.465 -7.441 1.00 88.12 96 GLY A O 1
ATOM 721 N N . GLY A 1 97 ? -12.141 -9.134 -9.242 1.00 84.69 97 GLY A N 1
ATOM 722 C CA . GLY A 1 97 ? -11.823 -7.904 -8.515 1.00 84.69 97 GLY A CA 1
ATOM 723 C C . GLY A 1 97 ? -12.966 -7.350 -7.661 1.00 84.69 97 GLY A C 1
ATOM 724 O O . GLY A 1 97 ? -12.706 -6.595 -6.728 1.00 84.69 97 GLY A O 1
ATOM 725 N N . THR A 1 98 ? -14.221 -7.731 -7.926 1.00 83.12 98 THR A N 1
ATOM 726 C CA . THR A 1 98 ? -15.377 -7.244 -7.148 1.00 83.12 98 THR A CA 1
ATOM 727 C C . THR A 1 98 ? -15.443 -7.794 -5.725 1.00 83.12 98 THR A C 1
ATOM 729 O O . THR A 1 98 ? -16.170 -7.249 -4.901 1.00 83.12 98 THR A O 1
ATOM 732 N N . SER A 1 99 ? -14.695 -8.856 -5.422 1.00 82.38 99 SER A N 1
ATOM 733 C CA . SER A 1 99 ? -14.685 -9.503 -4.104 1.00 82.38 99 SER A CA 1
ATOM 734 C C . SER A 1 99 ? -13.458 -9.137 -3.267 1.00 82.38 99 SER A C 1
ATOM 736 O O . SER A 1 99 ? -13.135 -9.847 -2.317 1.00 82.38 99 SER A O 1
ATOM 738 N N . LEU A 1 100 ? -12.758 -8.051 -3.615 1.00 81.56 100 LEU A N 1
ATOM 739 C CA . LEU A 1 100 ? -11.591 -7.604 -2.864 1.00 81.56 100 LEU A CA 1
ATOM 740 C C . LEU A 1 100 ? -12.024 -7.069 -1.495 1.00 81.56 100 LEU A C 1
ATOM 742 O O . LEU A 1 100 ? -12.667 -6.026 -1.390 1.00 81.56 100 LEU A O 1
ATOM 746 N N . GLN A 1 101 ? -11.663 -7.799 -0.447 1.00 82.81 101 GLN A N 1
ATOM 747 C CA . GLN A 1 101 ? -11.859 -7.365 0.928 1.00 82.81 101 GLN A CA 1
ATOM 748 C C . GLN A 1 101 ? -10.751 -6.367 1.289 1.00 82.81 101 GLN A C 1
ATOM 750 O O . GLN A 1 101 ? -9.592 -6.557 0.923 1.00 82.81 101 GLN A O 1
ATOM 755 N N . ILE A 1 102 ? -11.116 -5.275 1.961 1.00 81.69 102 ILE A N 1
ATOM 756 C CA . ILE A 1 102 ?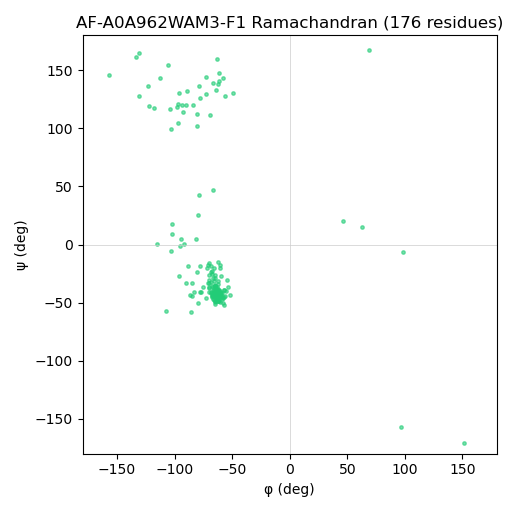 -10.197 -4.200 2.351 1.00 81.69 102 ILE A CA 1
ATOM 757 C C . ILE A 1 102 ? -10.191 -4.142 3.876 1.00 81.69 102 ILE A C 1
ATOM 759 O O . ILE A 1 102 ? -11.228 -3.871 4.477 1.00 81.69 102 ILE A O 1
ATOM 763 N N . GLY A 1 103 ? -9.036 -4.393 4.487 1.00 80.56 103 GLY A N 1
ATOM 764 C CA . GLY A 1 103 ? -8.862 -4.414 5.938 1.00 80.56 103 GLY A CA 1
ATOM 765 C C . GLY A 1 103 ? -7.733 -5.351 6.352 1.00 80.56 103 GLY A C 1
ATOM 766 O O . GLY A 1 103 ? -7.001 -5.848 5.496 1.00 80.56 103 GLY A O 1
ATOM 767 N N . ASP A 1 104 ? -7.615 -5.583 7.657 1.00 77.62 104 ASP A N 1
ATOM 768 C CA . ASP A 1 104 ? -6.799 -6.668 8.195 1.00 77.62 104 ASP A CA 1
ATOM 769 C C . ASP A 1 104 ? -7.610 -7.968 8.102 1.00 77.62 104 ASP A C 1
ATOM 771 O O . ASP A 1 104 ? -8.604 -8.142 8.808 1.00 77.62 104 ASP A O 1
ATOM 775 N N . LEU A 1 105 ? -7.293 -8.798 7.107 1.00 71.19 105 LEU A N 1
ATOM 776 C CA . LEU A 1 105 ? -8.086 -9.987 6.766 1.00 71.19 105 LEU A CA 1
ATOM 777 C C . LEU A 1 105 ? -7.658 -11.221 7.557 1.00 71.19 105 LEU A C 1
ATOM 779 O O . LEU A 1 105 ? -8.419 -12.186 7.635 1.00 71.19 105 LEU A O 1
ATOM 783 N N . ASP A 1 106 ? -6.454 -11.184 8.120 1.00 75.81 106 ASP A N 1
ATOM 784 C CA . ASP A 1 106 ? -5.830 -12.310 8.791 1.00 75.81 106 ASP A CA 1
ATOM 785 C C . ASP A 1 106 ? -5.703 -12.017 10.294 1.00 75.81 106 ASP A C 1
ATOM 787 O O . ASP A 1 106 ? -5.447 -10.883 10.690 1.00 75.81 106 ASP A O 1
ATOM 791 N N . PRO A 1 107 ? -5.875 -13.019 11.169 1.00 72.44 107 PRO A N 1
ATOM 792 C CA . PRO A 1 107 ? -5.689 -12.827 12.600 1.00 72.44 107 PRO A CA 1
ATOM 793 C C . PRO A 1 107 ? -4.220 -12.530 12.942 1.00 72.44 107 PRO A C 1
ATOM 795 O O . PRO A 1 107 ? -3.300 -13.190 12.449 1.00 72.44 107 PRO A O 1
ATOM 798 N N . GLY A 1 108 ? -4.003 -11.591 13.865 1.00 79.38 108 GLY A N 1
ATOM 799 C CA . GLY A 1 108 ? -2.671 -11.103 14.229 1.00 79.38 108 GLY A CA 1
ATOM 800 C C . GLY A 1 108 ? -2.320 -9.823 13.479 1.00 79.38 108 GLY A C 1
ATOM 801 O O . GLY A 1 108 ? -3.202 -9.086 13.073 1.00 79.38 108 GLY A O 1
ATOM 802 N N . ALA A 1 109 ? -1.029 -9.532 13.330 1.00 83.88 109 ALA A N 1
ATOM 803 C CA . ALA A 1 109 ? -0.585 -8.371 12.566 1.00 83.88 109 ALA A CA 1
ATOM 804 C C . ALA A 1 109 ? -0.319 -8.775 11.109 1.00 83.88 109 ALA A C 1
ATOM 806 O O . ALA A 1 109 ? 0.647 -9.505 10.848 1.00 83.88 109 ALA A O 1
ATOM 807 N N . ALA A 1 110 ? -1.108 -8.255 10.161 1.00 83.69 110 ALA A N 1
ATOM 808 C CA . ALA A 1 110 ? -0.903 -8.486 8.722 1.00 83.69 110 ALA A CA 1
ATOM 809 C C . ALA A 1 110 ? 0.451 -7.995 8.180 1.00 83.69 110 ALA A C 1
ATOM 811 O O . ALA A 1 110 ? 0.908 -8.444 7.129 1.00 83.69 110 ALA A O 1
ATOM 812 N N . GLU A 1 111 ? 1.126 -7.081 8.883 1.00 83.56 111 GLU A N 1
ATOM 813 C CA . GLU A 1 111 ? 2.475 -6.632 8.516 1.00 83.56 111 GLU A CA 1
ATOM 814 C C . GLU A 1 111 ? 3.535 -7.735 8.693 1.00 83.56 111 GLU A C 1
ATOM 816 O O . GLU A 1 111 ? 4.631 -7.653 8.128 1.00 83.56 111 GLU A O 1
ATOM 821 N N . LEU A 1 112 ? 3.227 -8.769 9.482 1.00 88.62 112 LEU A N 1
ATOM 822 C CA . LEU A 1 112 ? 4.127 -9.870 9.792 1.00 88.62 112 LEU A CA 1
ATOM 823 C C . LEU A 1 112 ? 3.735 -11.142 9.040 1.00 88.62 112 LEU A C 1
ATOM 825 O O . LEU A 1 112 ? 2.580 -11.386 8.710 1.00 88.62 112 LEU A O 1
ATOM 829 N N . HIS A 1 113 ? 4.724 -12.010 8.819 1.00 88.69 113 HIS A N 1
ATOM 830 C CA . HIS A 1 113 ? 4.465 -13.332 8.257 1.00 88.69 113 HIS A CA 1
ATOM 831 C C . HIS A 1 113 ? 3.469 -14.101 9.153 1.00 88.69 113 HIS A C 1
ATOM 833 O O . HIS A 1 113 ? 3.599 -14.021 10.382 1.00 88.69 113 HIS A O 1
ATOM 839 N N . PRO A 1 114 ? 2.548 -14.905 8.588 1.00 86.19 114 PRO A N 1
ATOM 840 C CA . PRO A 1 114 ? 1.580 -15.678 9.377 1.00 86.19 114 PRO A CA 1
ATOM 841 C C . PRO A 1 114 ? 2.234 -16.556 10.459 1.00 86.19 114 PRO A C 1
ATOM 843 O O . PRO A 1 114 ? 1.759 -16.653 11.582 1.00 86.19 114 PRO A O 1
ATOM 846 N N . ASP A 1 115 ? 3.402 -17.117 10.145 1.00 88.81 115 ASP A N 1
ATOM 847 C CA . ASP A 1 115 ? 4.217 -17.954 11.033 1.00 88.81 115 ASP A CA 1
ATOM 848 C C . ASP A 1 115 ? 5.104 -17.193 12.035 1.00 88.81 115 ASP A C 1
ATOM 850 O O . ASP A 1 115 ? 5.929 -17.802 12.726 1.00 88.81 115 ASP A O 1
ATOM 854 N N . SER A 1 116 ? 5.006 -15.864 12.096 1.00 92.25 116 SER A N 1
ATOM 855 C CA . SER A 1 116 ? 5.826 -15.067 13.005 1.00 92.25 116 SER A CA 1
ATOM 856 C C . SER A 1 116 ? 5.550 -15.442 14.461 1.00 92.25 116 SER A C 1
ATOM 858 O O . SER A 1 116 ? 4.433 -15.788 14.843 1.00 92.25 116 SER A O 1
ATOM 860 N N . ARG A 1 117 ? 6.584 -15.354 15.307 1.00 92.62 117 ARG A N 1
ATOM 861 C CA . ARG A 1 117 ? 6.436 -15.610 16.745 1.00 92.62 117 ARG A CA 1
ATOM 862 C C . ARG A 1 117 ? 5.341 -14.729 17.358 1.00 92.62 117 ARG A C 1
ATOM 864 O O . ARG A 1 117 ? 4.567 -15.232 18.151 1.00 92.62 117 ARG A O 1
ATOM 871 N N . TYR A 1 118 ? 5.251 -13.461 16.953 1.00 89.06 118 TYR A N 1
ATOM 872 C CA . TYR A 1 118 ? 4.200 -12.558 17.422 1.00 89.06 118 TYR A CA 1
ATOM 873 C C . TYR A 1 118 ? 2.802 -13.074 17.064 1.00 89.06 118 TYR A C 1
ATOM 875 O O . TYR A 1 118 ? 1.972 -13.192 17.955 1.00 89.06 118 TYR A O 1
ATOM 883 N N . ASN A 1 119 ? 2.556 -13.457 15.805 1.00 89.75 119 ASN A N 1
ATOM 884 C CA . ASN A 1 119 ? 1.241 -13.963 15.392 1.00 89.75 119 ASN A CA 1
ATOM 885 C C . ASN A 1 119 ? 0.895 -15.294 16.080 1.00 89.75 119 ASN A C 1
ATOM 887 O O . ASN A 1 119 ? -0.252 -15.494 16.467 1.00 89.75 119 ASN A O 1
ATOM 891 N N . ARG A 1 120 ? 1.881 -16.172 16.316 1.00 89.69 120 ARG A N 1
ATOM 892 C CA . ARG A 1 120 ? 1.691 -17.419 17.083 1.00 89.69 120 ARG A CA 1
ATOM 893 C C . ARG A 1 120 ? 1.393 -17.168 18.560 1.00 89.69 120 ARG A C 1
ATOM 895 O O . ARG A 1 120 ? 0.488 -17.793 19.106 1.00 89.69 120 ARG A O 1
ATOM 902 N N . ASP A 1 121 ? 2.142 -16.265 19.189 1.00 89.44 121 ASP A N 1
ATOM 903 C CA . ASP A 1 121 ? 1.949 -15.887 20.591 1.00 89.44 121 ASP A CA 1
ATOM 904 C C . ASP A 1 121 ? 0.582 -15.191 20.760 1.00 89.44 121 ASP A C 1
ATOM 906 O O . ASP A 1 121 ? -0.149 -15.497 21.700 1.00 89.44 121 ASP A O 1
ATOM 910 N N . ASN A 1 122 ? 0.195 -14.320 19.819 1.00 85.69 122 ASN A N 1
ATOM 911 C CA . ASN A 1 122 ? -1.107 -13.652 19.815 1.00 85.69 122 ASN A CA 1
ATOM 912 C C . ASN A 1 122 ? -2.252 -14.656 19.659 1.00 85.69 122 ASN A C 1
ATOM 914 O O . ASN A 1 122 ? -3.161 -14.657 20.480 1.00 85.69 122 ASN A O 1
ATOM 918 N N . ALA A 1 123 ? -2.167 -15.566 18.681 1.00 85.94 123 ALA A N 1
ATOM 919 C CA . ALA A 1 123 ? -3.158 -16.626 18.501 1.00 85.94 123 ALA A CA 1
ATOM 920 C C . ALA A 1 123 ? -3.311 -17.479 19.770 1.00 85.94 123 ALA A C 1
ATOM 922 O O . ALA A 1 123 ? -4.425 -17.708 20.231 1.00 85.94 123 ALA A O 1
ATOM 923 N N . PHE A 1 124 ? -2.197 -17.864 20.407 1.00 87.50 124 PHE A N 1
ATOM 924 C CA . PHE A 1 124 ? -2.237 -18.592 21.674 1.00 87.50 124 PHE A CA 1
ATOM 925 C C . PHE A 1 124 ? -2.955 -17.800 22.780 1.00 87.50 124 PHE A C 1
ATOM 927 O O . PHE A 1 124 ? -3.757 -18.377 23.516 1.00 87.50 124 PHE A O 1
ATOM 934 N N . ILE A 1 125 ? -2.696 -16.495 22.909 1.00 84.69 125 ILE A N 1
ATOM 935 C CA . ILE A 1 125 ? -3.353 -15.647 23.915 1.00 84.69 125 ILE A CA 1
ATOM 936 C C . ILE A 1 125 ? -4.848 -15.497 23.614 1.00 84.69 125 ILE A C 1
ATOM 938 O O . ILE A 1 125 ? -5.666 -15.684 24.517 1.00 84.69 125 ILE A O 1
ATOM 942 N N . THR A 1 126 ? -5.211 -15.206 22.365 1.00 81.31 126 THR A N 1
ATOM 943 C CA . THR A 1 126 ? -6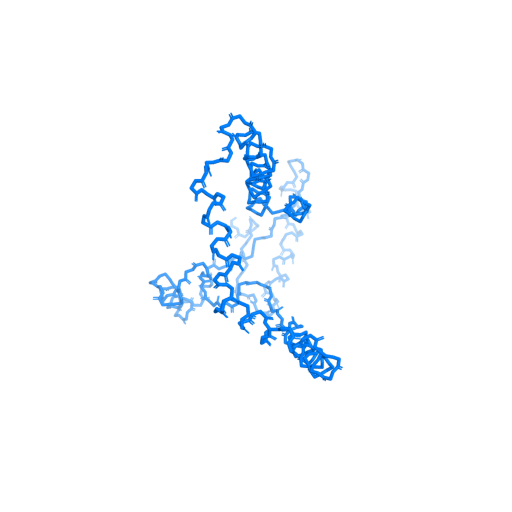.607 -15.052 21.939 1.00 81.31 126 THR A CA 1
ATOM 944 C C . THR A 1 126 ? -7.404 -16.339 22.167 1.00 81.31 126 THR A C 1
ATOM 946 O O . THR A 1 126 ? -8.483 -16.277 22.757 1.00 81.31 126 THR A O 1
ATOM 949 N N . ASP A 1 127 ? -6.851 -17.501 21.802 1.00 83.44 127 ASP A N 1
ATOM 950 C CA . ASP A 1 127 ? -7.526 -18.800 21.926 1.00 83.44 127 ASP A CA 1
ATOM 951 C C . ASP A 1 127 ? -7.683 -19.263 23.385 1.00 83.44 127 ASP A C 1
ATOM 953 O O . ASP A 1 127 ? -8.693 -19.875 23.735 1.00 83.44 127 ASP A O 1
ATOM 957 N N . ASN A 1 128 ? -6.693 -18.998 24.250 1.00 84.12 128 ASN A N 1
ATOM 958 C CA . ASN A 1 128 ? -6.676 -19.537 25.620 1.00 84.12 128 ASN A CA 1
ATOM 959 C C . ASN A 1 128 ? -7.229 -18.573 26.674 1.00 84.12 128 ASN A C 1
ATOM 961 O O . ASN A 1 128 ? -7.719 -19.024 27.709 1.00 84.12 128 ASN A O 1
ATOM 965 N N . TYR A 1 129 ? -7.143 -17.263 26.443 1.00 78.62 129 TYR A N 1
ATOM 966 C CA . TYR A 1 129 ? -7.536 -16.254 27.430 1.00 78.62 129 TYR A CA 1
ATOM 967 C C . TYR A 1 129 ? -8.727 -15.402 26.984 1.00 78.62 129 TYR A C 1
ATOM 969 O O . TYR A 1 129 ? -9.122 -14.511 27.737 1.00 78.62 129 TYR A O 1
ATOM 977 N N . ALA A 1 130 ? -9.294 -15.651 25.789 1.00 64.00 130 ALA A N 1
ATOM 978 C CA . ALA A 1 130 ? -10.449 -14.943 25.208 1.00 64.00 130 ALA A CA 1
ATOM 979 C C . ALA A 1 130 ? -10.368 -13.402 25.307 1.00 64.00 130 ALA A C 1
ATOM 981 O O . ALA A 1 130 ? -11.370 -12.690 25.228 1.00 64.00 130 ALA A O 1
ATOM 982 N N . THR A 1 131 ? -9.154 -12.886 25.492 1.00 64.50 131 THR A N 1
ATOM 983 C CA . THR A 1 131 ? -8.850 -11.475 25.658 1.00 64.50 131 THR A CA 1
ATOM 984 C C . THR A 1 131 ? -8.292 -11.035 24.322 1.00 64.50 131 THR A C 1
ATOM 986 O O . THR A 1 131 ? -7.144 -11.335 23.995 1.00 64.50 131 THR A O 1
ATOM 989 N N . SER A 1 132 ? -9.139 -10.405 23.510 1.00 61.59 132 SER A N 1
ATOM 990 C CA . SER A 1 132 ? -8.674 -9.752 22.290 1.00 61.59 132 SER A CA 1
ATOM 991 C C . SER A 1 132 ? -7.707 -8.631 22.672 1.00 61.59 132 SER A C 1
ATOM 993 O O . SER A 1 132 ? -7.957 -7.900 23.632 1.00 61.59 132 SER A O 1
ATOM 995 N N . SER A 1 133 ? -6.611 -8.487 21.927 1.00 63.88 133 SER A N 1
ATOM 996 C CA . SER A 1 133 ? -5.721 -7.324 22.027 1.00 63.88 133 SER A CA 1
ATOM 997 C C . SER A 1 133 ? -6.403 -6.034 21.572 1.00 63.88 133 SER A C 1
ATOM 999 O O . SER A 1 133 ? -5.963 -4.938 21.925 1.00 63.88 133 SER A O 1
ATOM 1001 N N . ASP A 1 134 ? -7.476 -6.165 20.796 1.00 69.19 134 ASP A N 1
ATOM 1002 C CA . ASP A 1 134 ? -8.072 -5.059 20.071 1.00 69.19 134 ASP A CA 1
ATOM 1003 C C . ASP A 1 134 ? -9.244 -4.495 20.870 1.00 69.19 134 ASP A C 1
ATOM 1005 O O . ASP A 1 134 ? -10.326 -5.083 20.951 1.00 69.19 134 ASP A O 1
ATOM 1009 N N . ILE A 1 135 ? -9.011 -3.338 21.489 1.00 80.12 135 ILE A N 1
ATOM 1010 C CA . ILE A 1 135 ? -10.014 -2.593 22.250 1.00 80.12 135 ILE A CA 1
ATOM 1011 C C . ILE A 1 135 ? -10.652 -1.508 21.379 1.00 80.12 135 ILE A C 1
ATOM 1013 O O . ILE A 1 135 ? -9.969 -0.689 20.762 1.00 80.12 135 ILE A O 1
ATOM 1017 N N . LEU A 1 136 ? -11.984 -1.453 21.363 1.00 84.56 136 LEU A N 1
ATOM 1018 C CA . LEU A 1 136 ? -12.706 -0.322 20.787 1.00 84.56 136 LEU A CA 1
ATOM 1019 C C . LEU A 1 136 ? -12.740 0.823 21.806 1.00 84.56 136 LEU A C 1
ATOM 1021 O O . LEU A 1 136 ? -13.411 0.727 22.831 1.00 84.56 136 LEU A O 1
ATOM 1025 N N . VAL A 1 137 ? -12.046 1.923 21.512 1.00 88.44 137 VAL A N 1
ATOM 1026 C CA . VAL A 1 137 ? -12.049 3.122 22.362 1.00 88.44 137 VAL A CA 1
ATOM 1027 C C . VAL A 1 137 ? -13.047 4.139 21.818 1.00 88.44 137 VAL A C 1
ATOM 1029 O O . VAL A 1 137 ? -12.889 4.649 20.711 1.00 88.44 137 VAL A O 1
ATOM 1032 N N . VAL A 1 138 ? -14.057 4.474 22.621 1.00 90.06 138 VAL A N 1
ATOM 1033 C CA . VAL A 1 138 ? -15.029 5.530 22.314 1.00 90.06 138 VAL A CA 1
ATOM 1034 C C . VAL A 1 138 ? -14.696 6.761 23.153 1.00 90.06 138 VAL A C 1
ATOM 1036 O O . VAL A 1 138 ? -14.754 6.718 24.379 1.00 90.06 138 VAL A O 1
ATOM 1039 N N . MET A 1 139 ? -14.340 7.867 22.497 1.00 90.25 139 MET A N 1
ATOM 1040 C CA . MET A 1 139 ? -14.053 9.138 23.167 1.00 90.25 139 MET A CA 1
ATOM 1041 C C . MET A 1 139 ? -15.283 10.042 23.132 1.00 90.25 139 MET A C 1
ATOM 1043 O O . MET A 1 139 ? -15.776 10.388 22.060 1.00 90.25 139 MET A O 1
ATOM 1047 N N . VAL A 1 140 ? -15.770 10.436 24.308 1.00 89.31 140 VAL A N 1
ATOM 1048 C CA . VAL A 1 140 ? -16.907 11.354 24.440 1.00 89.31 140 VAL A CA 1
ATOM 1049 C C . VAL A 1 140 ? -16.392 12.782 24.577 1.00 89.31 140 VAL A C 1
ATOM 1051 O O . VAL A 1 140 ? -15.660 13.106 25.510 1.00 89.31 140 VAL A O 1
ATOM 1054 N N . GLU A 1 141 ? -16.785 13.644 23.644 1.00 91.25 141 GLU A N 1
ATOM 1055 C CA . GLU A 1 141 ? -16.397 15.052 23.637 1.00 91.25 141 GLU A CA 1
ATOM 1056 C C . GLU A 1 141 ? -17.396 15.901 24.437 1.00 91.25 141 GLU A C 1
ATOM 1058 O O . GLU A 1 141 ? -18.612 15.810 24.253 1.00 91.25 141 GLU A O 1
ATOM 1063 N N . THR A 1 142 ? -16.885 16.757 25.326 1.00 91.19 142 THR A N 1
ATOM 1064 C CA . THR A 1 142 ? -17.685 17.723 26.096 1.00 91.19 142 THR A CA 1
ATOM 1065 C C . THR A 1 142 ? -17.060 19.116 26.013 1.00 91.19 14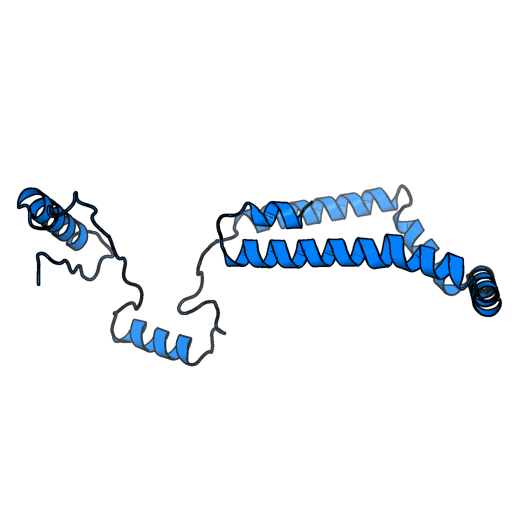2 THR A C 1
ATOM 1067 O O . THR A 1 142 ? -15.904 19.274 25.617 1.00 91.19 142 THR A O 1
ATOM 1070 N N . LYS A 1 143 ? -17.816 20.156 26.386 1.00 92.88 143 LYS A N 1
ATOM 1071 C CA . LYS A 1 143 ? -17.269 21.519 26.480 1.00 92.88 143 LYS A CA 1
ATOM 1072 C C . LYS A 1 143 ? -16.173 21.597 27.559 1.00 92.88 143 LYS A C 1
ATOM 1074 O O . LYS A 1 143 ? -16.170 20.778 28.481 1.00 92.88 143 LYS A O 1
ATOM 1079 N N . PRO A 1 144 ? -15.284 22.608 27.507 1.00 90.62 144 PRO A N 1
ATOM 1080 C CA . PRO A 1 144 ? -14.240 22.782 28.513 1.00 90.62 144 PRO A CA 1
ATOM 1081 C C . PRO A 1 144 ? -14.797 22.720 29.942 1.00 90.62 144 PRO A C 1
ATOM 1083 O O . PRO A 1 144 ? -15.780 23.389 30.247 1.00 90.62 144 PRO A O 1
ATOM 1086 N N . GLN A 1 145 ? -14.162 21.908 30.796 1.00 86.06 145 GLN A N 1
ATOM 1087 C CA . GLN A 1 145 ? -14.525 21.689 32.207 1.00 86.06 145 GLN A CA 1
ATOM 1088 C C . GLN A 1 145 ? -15.914 21.066 32.459 1.00 86.06 145 GLN A C 1
ATOM 1090 O O . GLN A 1 145 ? -16.371 21.066 33.597 1.00 86.06 145 GLN A O 1
ATOM 1095 N N . GLN A 1 146 ? -16.574 20.490 31.447 1.00 90.19 146 GLN A N 1
ATOM 1096 C CA . GLN A 1 146 ? -17.886 19.842 31.612 1.00 90.19 146 GLN A CA 1
ATOM 1097 C C . GLN A 1 146 ? -17.827 18.307 31.660 1.00 90.19 146 GLN A C 1
ATOM 1099 O O . GLN A 1 146 ? -18.872 17.662 31.663 1.00 90.19 146 GLN A O 1
ATOM 1104 N N . CYS A 1 147 ? -16.644 17.690 31.736 1.00 85.06 147 CYS A N 1
ATOM 1105 C CA . CYS A 1 147 ? -16.527 16.226 31.793 1.00 85.06 147 CYS A CA 1
ATOM 1106 C C . CYS A 1 147 ? -17.199 15.614 33.037 1.00 85.06 147 CYS A C 1
ATOM 1108 O O . CYS A 1 147 ? -17.699 14.499 32.969 1.00 85.06 147 CYS A O 1
ATOM 1110 N N . THR A 1 148 ? -17.227 16.341 34.159 1.00 87.69 148 THR A N 1
ATOM 1111 C CA . THR A 1 148 ? -17.802 15.887 35.440 1.00 87.69 148 THR A CA 1
ATOM 1112 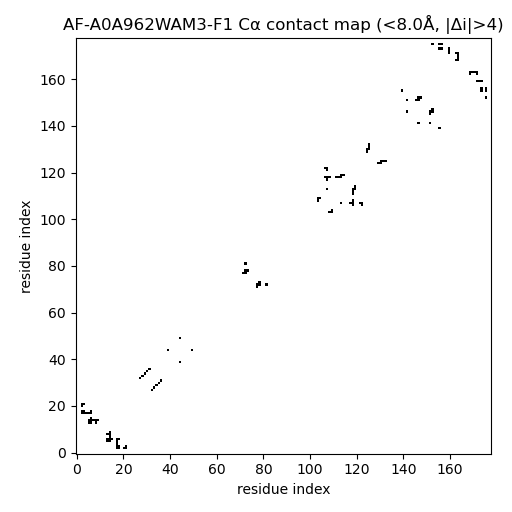C C . THR A 1 148 ? -19.253 16.320 35.642 1.00 87.69 148 THR A C 1
ATOM 1114 O O . THR A 1 148 ? -19.812 16.114 36.716 1.00 87.69 148 THR A O 1
ATOM 1117 N N . GLU A 1 149 ? -19.865 16.961 34.643 1.00 90.94 149 GLU A N 1
ATOM 1118 C CA . GLU A 1 149 ? -21.280 17.319 34.709 1.00 90.94 149 GLU A CA 1
ATOM 1119 C C . GLU A 1 149 ? -22.135 16.057 34.770 1.00 90.94 149 GLU A C 1
ATOM 1121 O O . GLU A 1 149 ? -21.970 15.144 33.956 1.00 90.94 149 GLU A O 1
ATOM 1126 N N . TYR A 1 150 ? -23.095 16.037 35.697 1.00 89.81 150 TYR A N 1
ATOM 1127 C CA . TYR A 1 150 ? -23.951 14.873 35.941 1.00 89.81 150 TYR A CA 1
ATOM 1128 C C . TYR A 1 150 ? -24.605 14.368 34.653 1.00 89.81 150 TYR A C 1
ATOM 1130 O O . TYR A 1 150 ? -24.585 13.177 34.367 1.00 89.81 150 TYR A O 1
ATOM 1138 N N . ARG A 1 151 ? -25.104 15.287 33.819 1.00 90.31 151 ARG A N 1
ATOM 1139 C CA . ARG A 1 151 ? -25.765 14.938 32.556 1.00 90.31 151 ARG A CA 1
ATOM 1140 C C . ARG A 1 151 ? -24.836 14.216 31.576 1.00 90.31 151 ARG A C 1
ATOM 1142 O O . ARG A 1 151 ? -25.299 13.381 30.811 1.00 90.31 151 ARG A O 1
ATOM 1149 N N . ASN A 1 152 ? -23.546 14.550 31.565 1.00 91.38 152 ASN A N 1
ATOM 1150 C CA . ASN A 1 152 ? -22.580 13.908 30.674 1.00 91.38 152 ASN A CA 1
ATOM 1151 C C . ASN A 1 152 ? -22.189 12.527 31.211 1.00 91.38 152 ASN A C 1
ATOM 1153 O O . ASN A 1 152 ? -22.145 11.573 30.439 1.00 91.38 152 ASN A O 1
ATOM 1157 N N . LEU A 1 153 ? -21.991 12.404 32.527 1.00 91.06 153 LEU A N 1
ATOM 1158 C CA . LEU A 1 153 ? -21.714 11.118 33.173 1.00 91.06 153 LEU A CA 1
ATOM 1159 C C . LEU A 1 153 ? -22.895 10.145 33.047 1.00 91.06 153 LEU A C 1
ATOM 1161 O O . LEU A 1 153 ? -22.683 8.983 32.724 1.00 91.06 153 LEU A O 1
ATOM 1165 N N . GLU A 1 154 ? -24.132 10.620 33.205 1.00 92.62 154 GLU A N 1
ATOM 1166 C CA . GLU A 1 154 ? -25.346 9.813 33.021 1.00 92.62 154 GLU A CA 1
ATOM 1167 C C . GLU A 1 154 ? -25.469 9.277 31.583 1.00 92.62 154 GLU A C 1
ATOM 1169 O O . GLU A 1 154 ? -25.879 8.137 31.363 1.00 92.62 154 GLU A O 1
ATOM 1174 N N . LEU A 1 155 ? -25.101 10.085 30.583 1.00 91.31 155 LEU A N 1
ATOM 1175 C CA . LEU A 1 155 ? -25.098 9.652 29.184 1.00 91.31 155 LEU A CA 1
ATOM 1176 C C . LEU A 1 155 ? -24.040 8.578 28.919 1.00 91.31 155 LEU A C 1
ATOM 1178 O O . LEU A 1 155 ? -24.329 7.615 28.209 1.00 91.31 155 LEU A O 1
ATOM 1182 N N . VAL A 1 156 ? -22.841 8.733 29.489 1.00 92.50 156 VAL A N 1
ATOM 1183 C CA . VAL A 1 156 ? -21.774 7.725 29.399 1.00 92.50 156 VAL A CA 1
ATOM 1184 C C . VAL A 1 156 ? -22.218 6.427 30.067 1.00 92.50 156 VAL A C 1
ATOM 1186 O O . VAL A 1 156 ? -22.117 5.373 29.450 1.00 92.50 156 VAL A O 1
ATOM 1189 N N . ASP A 1 157 ? -22.777 6.501 31.273 1.00 92.31 157 ASP A N 1
ATOM 1190 C CA . ASP A 1 157 ? -23.253 5.337 32.026 1.00 92.31 157 ASP A CA 1
ATOM 1191 C C . ASP A 1 157 ? -24.351 4.570 31.271 1.00 92.31 157 ASP A C 1
ATOM 1193 O O . ASP A 1 157 ? -24.288 3.354 31.093 1.00 92.31 157 ASP A O 1
ATOM 1197 N N . ARG A 1 158 ? -25.310 5.297 30.689 1.00 92.94 158 ARG A N 1
ATOM 1198 C CA . ARG A 1 158 ? -26.357 4.697 29.853 1.00 92.94 158 ARG A CA 1
ATOM 1199 C C . ARG A 1 158 ? -25.800 4.034 28.593 1.00 92.94 158 ARG A C 1
ATOM 1201 O O . ARG A 1 158 ? -26.324 3.008 28.160 1.00 92.94 158 ARG A O 1
ATOM 1208 N N . PHE A 1 159 ? -24.769 4.623 27.987 1.00 92.69 159 PHE A N 1
ATOM 1209 C CA . PHE A 1 159 ? -24.088 4.034 26.836 1.00 92.69 159 PHE A CA 1
ATOM 1210 C C . PHE A 1 159 ? -23.346 2.752 27.224 1.00 92.69 159 PHE A C 1
ATOM 1212 O O . PHE A 1 159 ? -23.466 1.756 26.514 1.00 92.69 159 PHE A O 1
ATOM 1219 N N . VAL A 1 160 ? -22.650 2.748 28.364 1.00 93.19 160 VAL A N 1
ATOM 1220 C CA . VAL A 1 160 ? -21.986 1.556 28.915 1.00 93.19 160 VAL A CA 1
ATOM 1221 C C . VAL 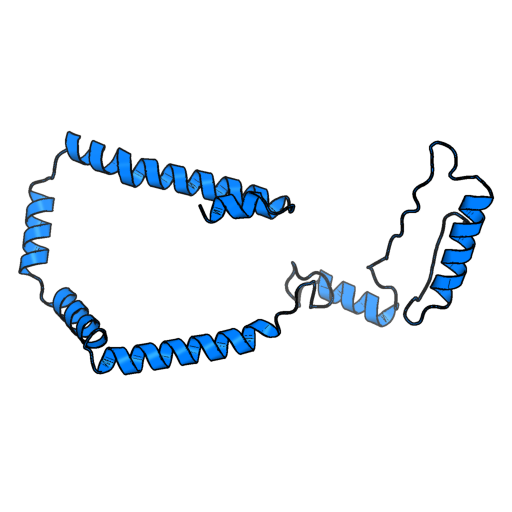A 1 160 ? -22.999 0.439 29.126 1.00 93.19 160 VAL A C 1
ATOM 1223 O O . VAL A 1 160 ? -22.834 -0.635 28.550 1.00 93.19 160 VAL A O 1
ATOM 1226 N N . TRP A 1 161 ? -24.098 0.726 29.830 1.00 92.62 161 TRP A N 1
ATOM 1227 C CA . TRP A 1 161 ? -25.160 -0.250 30.072 1.00 92.62 161 TRP A CA 1
ATOM 1228 C C . TRP A 1 161 ? -25.737 -0.818 28.771 1.00 92.62 161 TRP A C 1
ATOM 1230 O O . TRP A 1 161 ? -26.009 -2.012 28.666 1.00 92.62 161 TRP A O 1
ATOM 1240 N N . HIS A 1 162 ? -25.909 0.015 27.742 1.00 94.00 162 HIS A N 1
ATOM 1241 C CA . HIS A 1 162 ? -26.358 -0.468 26.440 1.00 94.00 162 HIS A CA 1
ATOM 1242 C C . HIS A 1 162 ? -25.332 -1.407 25.795 1.00 94.00 162 HIS A C 1
ATOM 1244 O O . HIS A 1 162 ? -25.703 -2.495 25.359 1.00 94.00 162 HIS A O 1
ATOM 1250 N N . MET A 1 163 ? -24.059 -1.005 25.756 1.00 93.38 163 MET A N 1
ATOM 1251 C CA . MET A 1 163 ? -22.980 -1.757 25.109 1.00 93.38 163 MET A CA 1
ATOM 1252 C C . MET A 1 163 ? -22.706 -3.103 25.781 1.00 93.38 163 MET A C 1
ATOM 1254 O O . MET A 1 163 ? -22.432 -4.070 25.079 1.00 93.38 163 MET A O 1
ATOM 1258 N N . GLU A 1 164 ? -22.848 -3.200 27.103 1.00 91.56 164 GLU A N 1
ATOM 1259 C CA . GLU A 1 164 ? -22.744 -4.472 27.837 1.00 91.56 164 GLU A CA 1
ATOM 1260 C C . GLU A 1 164 ? -23.777 -5.513 27.384 1.00 91.56 164 GLU A C 1
ATOM 1262 O O . GLU A 1 164 ? -23.537 -6.713 27.482 1.00 91.56 164 GLU A O 1
ATOM 1267 N N . ASN A 1 165 ? -24.925 -5.066 26.869 1.00 92.94 165 ASN A N 1
ATOM 1268 C CA . ASN A 1 165 ? -25.999 -5.939 26.400 1.00 92.94 165 ASN A CA 1
ATOM 1269 C C . ASN A 1 165 ? -25.943 -6.209 24.885 1.00 92.94 165 ASN A C 1
ATOM 1271 O O . ASN A 1 165 ? -26.790 -6.939 24.361 1.00 92.94 165 ASN A O 1
ATOM 1275 N N . VAL A 1 166 ? -24.983 -5.627 24.158 1.00 94.00 166 VAL A N 1
ATOM 1276 C CA . VAL A 1 166 ? -24.835 -5.850 22.715 1.00 94.00 166 VAL A CA 1
ATOM 1277 C C . VAL A 1 166 ? -24.153 -7.203 22.467 1.00 94.00 166 VAL A C 1
ATOM 1279 O O . VAL A 1 166 ? -23.050 -7.435 22.967 1.00 94.00 166 VAL A O 1
ATOM 1282 N N . PRO A 1 167 ? -24.749 -8.102 21.657 1.00 90.69 167 PRO A N 1
ATOM 1283 C CA . PRO A 1 167 ? -24.115 -9.366 21.298 1.00 90.69 167 PRO A CA 1
ATOM 1284 C C . PRO A 1 167 ? -22.740 -9.149 20.652 1.00 90.69 167 PRO A C 1
ATOM 1286 O O . PRO A 1 167 ? -22.620 -8.403 19.682 1.00 90.69 167 PRO A O 1
ATOM 1289 N N . GLY A 1 168 ? -21.714 -9.828 21.170 1.00 83.75 168 GLY A N 1
ATOM 1290 C CA . GLY A 1 168 ? -20.330 -9.721 20.690 1.00 83.75 168 GLY A CA 1
ATOM 1291 C C . GLY A 1 168 ? -19.439 -8.777 21.504 1.00 83.75 168 GLY A C 1
ATOM 1292 O O . GLY A 1 168 ? -18.232 -8.753 21.276 1.00 83.75 168 GLY A O 1
ATOM 1293 N N . VAL A 1 169 ? -19.992 -8.043 22.473 1.00 86.06 169 VAL A N 1
ATOM 1294 C CA . VAL A 1 169 ? -19.208 -7.265 23.441 1.00 86.06 169 VAL A CA 1
ATOM 1295 C C . VAL A 1 169 ? -18.908 -8.136 24.661 1.00 86.06 169 VAL A C 1
ATOM 1297 O O . VAL A 1 169 ? -19.824 -8.597 25.334 1.00 86.06 169 VAL A O 1
ATOM 1300 N N . ASN A 1 170 ? -17.623 -8.365 24.953 1.00 82.25 170 ASN A N 1
ATOM 1301 C CA . ASN A 1 170 ? -17.206 -9.165 26.114 1.00 82.25 170 ASN A CA 1
ATOM 1302 C C . ASN A 1 170 ? -17.161 -8.351 27.418 1.00 82.25 170 ASN A C 1
ATOM 1304 O O . ASN A 1 170 ? -17.539 -8.854 28.471 1.00 82.25 170 ASN A O 1
ATOM 1308 N N . SER A 1 171 ? -16.668 -7.109 27.365 1.00 85.75 171 SER A N 1
ATOM 1309 C CA . SER A 1 171 ? -16.538 -6.233 28.536 1.00 85.75 171 SER A CA 1
ATOM 1310 C C . SER A 1 171 ? -16.505 -4.765 28.126 1.00 85.75 171 SER A C 1
ATOM 1312 O O . SER A 1 171 ? -15.896 -4.430 27.106 1.00 85.75 171 SER A O 1
ATOM 1314 N N . VAL A 1 172 ? -17.075 -3.888 28.951 1.00 88.56 172 VAL A N 1
ATOM 1315 C CA . VAL A 1 172 ? -17.024 -2.431 28.779 1.00 88.56 172 VAL A CA 1
ATOM 1316 C C . VAL A 1 172 ? -16.416 -1.814 30.035 1.00 88.56 172 VAL A C 1
ATOM 1318 O O . VAL A 1 172 ? -16.739 -2.217 31.146 1.00 88.56 172 VAL A O 1
ATOM 1321 N N . ILE A 1 173 ? -15.508 -0.853 29.866 1.00 86.25 173 ILE A N 1
ATOM 1322 C CA . ILE A 1 173 ? -14.893 -0.113 30.973 1.00 86.25 173 ILE A CA 1
ATOM 1323 C C . ILE A 1 173 ? -14.998 1.373 30.645 1.00 86.25 173 ILE A C 1
ATOM 1325 O O . ILE A 1 173 ? -14.587 1.801 29.565 1.00 86.25 173 ILE A O 1
ATOM 1329 N N . ALA A 1 174 ? -15.528 2.163 31.575 1.00 85.06 174 ALA A N 1
ATOM 1330 C CA . ALA A 1 174 ? -15.624 3.613 31.444 1.00 85.06 174 ALA A CA 1
ATOM 1331 C C . ALA A 1 174 ? -15.163 4.333 32.714 1.00 85.06 174 ALA A C 1
ATOM 1333 O O . ALA A 1 174 ? -15.161 3.758 33.800 1.00 85.06 174 ALA A O 1
ATOM 1334 N N . ALA A 1 175 ? -14.841 5.623 32.580 1.00 76.06 175 ALA A N 1
ATOM 1335 C CA . ALA A 1 175 ? -14.432 6.493 33.686 1.00 76.06 175 ALA A CA 1
ATOM 1336 C C . ALA A 1 175 ? -15.498 6.652 34.791 1.00 76.06 175 ALA A C 1
ATOM 1338 O O . ALA A 1 175 ? -15.172 7.085 35.886 1.00 76.06 175 ALA A O 1
ATOM 1339 N N . THR A 1 176 ? -16.761 6.319 34.514 1.00 73.12 176 THR A N 1
ATOM 1340 C CA . THR A 1 176 ? -17.861 6.309 35.495 1.00 73.12 176 THR A CA 1
ATOM 1341 C C . THR A 1 176 ? -17.846 5.082 36.409 1.00 73.12 176 THR A C 1
ATOM 1343 O O . THR A 1 176 ? -18.479 5.098 37.459 1.00 73.12 176 THR A O 1
ATOM 1346 N N . THR A 1 177 ? -17.140 4.026 36.006 1.00 63.31 177 THR A N 1
ATOM 1347 C CA . THR A 1 177 ? -17.113 2.707 36.664 1.00 63.31 177 THR A CA 1
ATOM 1348 C C . THR A 1 177 ? -15.850 2.462 37.496 1.00 63.31 177 THR A C 1
ATOM 1350 O O . THR A 1 177 ? -15.771 1.427 38.156 1.00 63.31 177 THR A O 1
ATOM 1353 N N . VAL A 1 178 ? -14.867 3.375 37.452 1.00 56.56 178 VAL A N 1
ATOM 1354 C CA . VAL A 1 178 ? -13.564 3.274 38.147 1.00 56.56 178 VAL A CA 1
ATOM 1355 C C . VAL A 1 178 ? -13.459 4.246 39.311 1.00 56.56 178 VAL A C 1
ATOM 1357 O O . VAL A 1 178 ? -13.956 5.385 39.171 1.00 56.56 178 VAL A O 1
#

Mean predicted aligned error: 11.9 Å

Solvent-accessible surface area (backbone atoms only — not comparable to full-atom values): 10784 Å² total; per-residue (Å²): 111,77,41,58,60,39,46,74,44,98,42,70,70,53,23,54,52,16,50,53,52,42,51,50,50,52,49,50,46,46,45,62,67,46,46,47,55,51,52,44,67,73,73,49,83,53,69,68,57,53,50,52,49,51,47,52,66,71,61,47,58,67,67,47,50,53,50,50,57,55,48,51,52,67,33,84,71,44,32,55,55,52,50,51,51,50,51,50,53,49,51,54,50,52,66,60,56,76,70,69,82,86,77,84,87,54,90,60,60,75,95,48,61,79,85,32,68,66,30,50,53,46,50,51,42,37,75,75,63,73,52,71,91,78,75,90,82,83,84,86,87,65,61,91,92,38,71,82,36,64,73,53,46,53,52,50,50,54,49,48,61,50,48,60,71,38,90,90,50,90,81,77,87,55,85,89,79,106

Sequence (178 aa):
FGFITMVLIPIQVIRDMGVAASVGVAVIILTNLVLLPVLMSYIGLSQRAVTRLRERQARGGSAKQLWRALSWAADGRVARVSIALAALGFALGYLGGTSLQIGDLDPGAAELHPDSRYNRDNAFITDNYATSSDILVVMVETKPQQCTEYRNLELVDRFVWHMENVPGVNSVIAATTV

Radius of gyration: 31.6 Å; Cα contacts (8 Å, |Δi|>4): 74; chains: 1; bounding box: 59×42×80 Å

Foldseek 3Di:
DVLCVQCVDPDPVSNVVSVVVVVVVVVCCCCVVPVVVVVCVVVPDDPVNVVVVVVCVVVVPPVVVVVVVVVVCVPPVNVVVVVVVVVVVVVVVVVVVVPDDDDDPDQFDPVDDCPDPRNVVQVVCCVPVVDHPDDDDDDDDDPPPCCPPPVNLVVVVVVLVVQVPDPPRPHDDDPSRD

Secondary structure (DSSP, 8-state):
-HHHHHHTSS-HHHHHHHHHHHHHHHHHHIIIIIIHHHHHHHH---HHHHHHHHHHHHTTTHHHHHHHHHHHHTSTTHHHHHHHHHHHHHHHHHHHHTT---S--SSS-TTS-TT-HHHHHHHHHHHHH---S---PPPPP-STT-TT-HHHHHHHHHHHHHHHTSTT------TT--

pLDDT: mean 84.4, std 9.56, range [55.88, 96.69]